Protein AF-B4NSK7-F1 (afdb_monomer)

InterPro domains:
  IPR001915 Peptidase M48 [PF01435] (2-211)

Radius of gyration: 22.5 Å; Cα contacts (8 Å, |Δi|>4): 259; chains: 1; bounding box: 58×38×66 Å

Structure (mmCIF, N/CA/C/O backbone):
data_AF-B4NSK7-F1
#
_entry.id   AF-B4NSK7-F1
#
loop_
_atom_site.group_PDB
_atom_site.id
_atom_site.type_symbol
_atom_site.label_atom_id
_atom_site.label_alt_id
_atom_site.label_comp_id
_atom_site.label_asym_id
_atom_site.label_entity_id
_atom_site.label_seq_id
_atom_site.pdbx_PDB_ins_code
_atom_site.Cartn_x
_atom_site.Cartn_y
_atom_site.Cartn_z
_atom_site.occupancy
_atom_site.B_iso_or_equiv
_atom_site.auth_seq_id
_atom_site.auth_comp_id
_atom_site.auth_asym_id
_atom_site.auth_atom_id
_atom_site.pdbx_PDB_model_num
ATOM 1 N N . MET A 1 1 ? -17.522 -9.525 20.153 1.00 61.16 1 MET A N 1
ATOM 2 C CA . MET A 1 1 ? -18.907 -9.240 19.709 1.00 61.16 1 MET A CA 1
ATOM 3 C C . MET A 1 1 ? -18.942 -8.144 18.647 1.00 61.16 1 MET A C 1
ATOM 5 O O . MET A 1 1 ? -19.547 -8.375 17.611 1.00 61.16 1 MET A O 1
ATOM 9 N N . GLU A 1 2 ? -18.218 -7.035 18.826 1.00 83.94 2 GLU A N 1
ATOM 10 C CA . GLU A 1 2 ? -18.193 -5.911 17.867 1.00 83.94 2 GLU A CA 1
ATOM 11 C C . GLU A 1 2 ? -17.797 -6.279 16.429 1.00 83.94 2 GLU A C 1
ATOM 13 O O . GLU A 1 2 ? -18.510 -5.944 15.491 1.00 83.94 2 GLU A O 1
ATOM 18 N N . VAL A 1 3 ? -16.712 -7.040 16.236 1.00 85.06 3 VAL A N 1
ATOM 19 C CA . VAL A 1 3 ? -16.285 -7.474 14.889 1.00 85.06 3 VAL A CA 1
ATOM 20 C C . VAL A 1 3 ? -17.370 -8.301 14.193 1.00 85.06 3 VAL A C 1
ATOM 22 O O . VAL A 1 3 ? -17.642 -8.099 13.013 1.00 85.06 3 VAL A O 1
ATOM 25 N N . LYS A 1 4 ? -18.041 -9.188 14.939 1.00 88.44 4 LYS A N 1
ATOM 26 C CA . LYS A 1 4 ? -19.148 -9.994 14.414 1.00 88.44 4 LYS A CA 1
ATOM 27 C C . LYS A 1 4 ? -20.299 -9.096 13.952 1.00 88.44 4 LYS A C 1
ATOM 29 O O . LYS 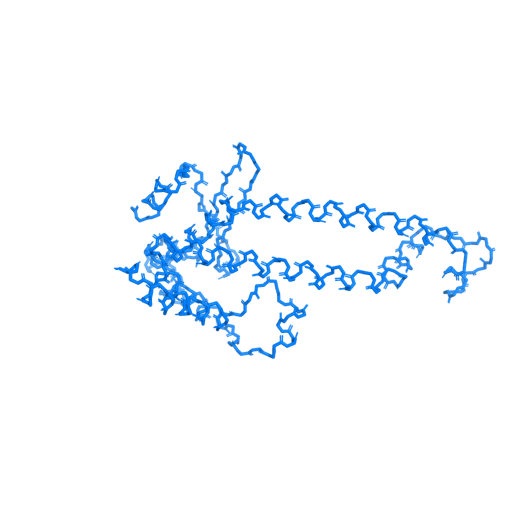A 1 4 ? -20.789 -9.285 12.849 1.00 88.44 4 LYS A O 1
ATOM 34 N N . ARG A 1 5 ? -20.655 -8.076 14.741 1.00 89.56 5 ARG A N 1
ATOM 35 C CA . ARG A 1 5 ? -21.691 -7.097 14.383 1.00 89.56 5 ARG A CA 1
ATOM 36 C C . ARG A 1 5 ? -21.364 -6.380 13.072 1.00 89.56 5 ARG A C 1
ATOM 38 O O . ARG A 1 5 ? -22.222 -6.315 12.202 1.00 89.56 5 ARG A O 1
ATOM 45 N N . VAL A 1 6 ? -20.129 -5.897 12.900 1.00 90.06 6 VAL A N 1
ATOM 46 C CA . VAL A 1 6 ? -19.691 -5.262 11.640 1.00 90.06 6 VAL A CA 1
ATOM 47 C C . VAL A 1 6 ? -19.851 -6.226 10.465 1.00 90.06 6 VAL A C 1
ATOM 49 O O . VAL A 1 6 ? -20.409 -5.863 9.430 1.00 90.06 6 VAL A O 1
ATOM 52 N N . CYS A 1 7 ? -19.369 -7.461 10.622 1.00 89.25 7 CYS A N 1
ATOM 53 C CA . CYS A 1 7 ? -19.467 -8.483 9.589 1.00 89.25 7 CYS A CA 1
ATOM 54 C C . CYS A 1 7 ? -20.927 -8.782 9.219 1.00 89.25 7 CYS A C 1
ATOM 56 O O . CYS A 1 7 ? -21.240 -8.828 8.031 1.00 89.25 7 CYS A O 1
ATOM 58 N N . ASP A 1 8 ? -21.814 -8.911 10.205 1.00 90.38 8 ASP A N 1
ATOM 59 C CA . ASP A 1 8 ? -23.232 -9.205 9.993 1.00 90.38 8 ASP A CA 1
ATOM 60 C C . ASP A 1 8 ? -23.935 -8.062 9.235 1.00 90.38 8 ASP A C 1
ATOM 62 O O . ASP A 1 8 ? -24.617 -8.319 8.243 1.00 90.38 8 ASP A O 1
ATOM 66 N N . VAL A 1 9 ? -23.697 -6.796 9.609 1.00 89.19 9 VAL A N 1
ATOM 67 C CA . VAL A 1 9 ? -24.284 -5.623 8.922 1.00 89.19 9 VAL A CA 1
ATOM 68 C C . VAL A 1 9 ? -23.813 -5.528 7.466 1.00 89.19 9 VAL A C 1
ATOM 70 O O . VAL A 1 9 ? -24.578 -5.165 6.574 1.00 89.19 9 VAL A O 1
ATOM 73 N N . VAL A 1 10 ? -22.551 -5.866 7.197 1.00 87.25 10 VAL A N 1
ATOM 74 C CA . VAL A 1 10 ? -21.959 -5.790 5.851 1.00 87.25 10 VAL A CA 1
ATOM 75 C C . VAL A 1 10 ? -22.253 -7.053 5.014 1.00 87.25 10 VAL A C 1
ATOM 77 O O . VAL A 1 10 ? -21.968 -7.085 3.813 1.00 87.25 10 VAL A O 1
ATOM 80 N N . GLY A 1 11 ? -22.851 -8.091 5.611 1.00 87.25 11 GLY A N 1
ATOM 81 C CA . GLY A 1 11 ? -23.137 -9.370 4.955 1.00 87.25 11 GLY A CA 1
ATOM 82 C C . GLY A 1 11 ? -21.882 -10.211 4.694 1.00 87.25 11 GLY A C 1
ATOM 83 O O . GLY A 1 11 ? -21.810 -10.949 3.707 1.00 87.25 11 GLY A O 1
ATOM 84 N N . PHE A 1 12 ? -20.861 -10.075 5.541 1.00 87.75 12 PHE A N 1
ATOM 85 C CA . PHE A 1 12 ? -19.619 -10.833 5.461 1.00 87.75 12 PHE A CA 1
ATOM 86 C C . PHE A 1 12 ? -19.629 -12.019 6.440 1.00 87.75 12 PHE A C 1
ATOM 88 O O . PHE A 1 12 ? -19.860 -11.836 7.632 1.00 87.75 12 PHE A O 1
ATOM 95 N N . PRO A 1 13 ? -19.335 -13.251 5.991 1.00 86.12 13 PRO A N 1
ATOM 96 C CA . PRO A 1 13 ? -19.372 -14.419 6.865 1.00 86.12 13 PRO A CA 1
ATOM 97 C C . PRO A 1 13 ? -18.228 -14.410 7.893 1.00 86.12 13 PRO A C 1
ATOM 99 O O . PRO A 1 13 ? -17.063 -14.588 7.536 1.00 86.12 13 PRO A O 1
ATOM 102 N N . MET A 1 14 ? -18.566 -14.323 9.186 1.00 84.88 14 MET A N 1
ATOM 103 C CA . MET A 1 14 ? -17.593 -14.308 10.295 1.00 84.88 14 MET A CA 1
ATOM 104 C C . MET A 1 14 ? -16.660 -15.530 10.319 1.00 84.88 14 MET A C 1
ATOM 106 O O . MET A 1 14 ? -15.504 -15.417 10.713 1.00 84.88 14 MET A O 1
ATOM 110 N N . LYS A 1 15 ? -17.113 -16.689 9.811 1.00 85.38 15 LYS A N 1
ATOM 111 C CA . LYS A 1 15 ? -16.292 -17.913 9.657 1.00 85.38 15 LYS A CA 1
ATOM 112 C C . LYS A 1 15 ? -15.030 -17.709 8.804 1.00 85.38 15 LYS A C 1
ATOM 114 O O . LYS A 1 15 ? -14.219 -18.619 8.675 1.00 85.38 15 LYS A O 1
ATOM 119 N N . ARG A 1 16 ? -14.902 -16.550 8.159 1.00 86.94 16 ARG A N 1
ATOM 120 C CA . ARG A 1 16 ? -13.805 -16.196 7.263 1.00 86.94 16 ARG A CA 1
ATOM 121 C C . ARG A 1 16 ? -12.879 -15.116 7.817 1.00 86.94 16 ARG A C 1
ATOM 123 O O . ARG A 1 16 ? -12.022 -14.630 7.081 1.00 86.94 16 ARG A O 1
ATOM 130 N N . VAL A 1 17 ? -13.060 -14.737 9.079 1.00 88.94 17 VAL A N 1
ATOM 131 C CA . VAL A 1 17 ? -12.140 -13.874 9.819 1.00 88.94 17 VAL A CA 1
ATOM 132 C C . VAL A 1 17 ? -11.168 -14.769 10.581 1.00 88.94 17 VAL A C 1
ATOM 134 O O . VAL A 1 17 ? -11.587 -15.606 11.378 1.00 88.94 17 VAL A O 1
ATOM 137 N N . PHE A 1 18 ? -9.876 -14.610 10.317 1.00 90.56 18 PHE A N 1
ATOM 138 C CA . PHE A 1 18 ? -8.807 -15.413 10.900 1.00 90.56 18 PHE A CA 1
ATOM 139 C C . PHE A 1 18 ? -7.830 -14.525 11.656 1.00 90.56 18 PHE A C 1
ATOM 141 O O . PHE A 1 18 ? -7.537 -13.409 11.227 1.00 90.56 18 PHE A O 1
ATOM 148 N N . ILE A 1 19 ? -7.294 -15.051 12.755 1.00 90.19 19 ILE A N 1
ATOM 149 C CA . ILE A 1 19 ? -6.204 -14.420 13.496 1.00 90.19 19 ILE A CA 1
ATOM 150 C C . ILE A 1 19 ? -4.935 -15.228 13.236 1.00 90.19 19 ILE A C 1
ATOM 152 O O . ILE A 1 19 ? -4.928 -16.446 13.422 1.00 90.19 19 ILE A O 1
ATOM 156 N N . ILE A 1 20 ? -3.871 -14.560 12.794 1.00 89.88 20 ILE A N 1
ATOM 157 C CA . ILE A 1 20 ? -2.555 -15.173 12.594 1.00 89.88 20 ILE A CA 1
ATOM 158 C C . ILE A 1 20 ? -1.641 -14.778 13.747 1.00 89.88 20 ILE A C 1
ATOM 160 O O . ILE A 1 20 ? -1.550 -13.605 14.102 1.00 89.88 20 ILE A O 1
ATOM 164 N N . LYS A 1 21 ? -0.941 -15.774 14.300 1.00 85.75 21 LYS A N 1
ATOM 165 C CA . LYS A 1 21 ? 0.078 -15.573 15.331 1.00 85.75 21 LYS A CA 1
ATOM 166 C C . LYS A 1 21 ? 1.402 -15.194 14.684 1.00 85.75 21 LYS A C 1
ATOM 168 O O . LYS A 1 21 ? 1.973 -15.997 13.942 1.00 85.75 21 LYS A O 1
ATOM 173 N N . THR A 1 22 ? 1.898 -14.001 14.972 1.00 80.38 22 THR A N 1
ATOM 174 C CA . THR A 1 22 ? 3.196 -13.539 14.484 1.00 80.38 22 THR A CA 1
ATOM 175 C C . THR A 1 22 ? 4.271 -13.864 15.522 1.00 80.38 22 THR A C 1
ATOM 177 O O . THR A 1 22 ? 4.204 -13.454 16.676 1.00 80.38 22 THR A O 1
ATOM 180 N N . ARG A 1 23 ? 5.264 -14.683 15.144 1.00 70.00 23 ARG A N 1
ATOM 181 C CA . ARG A 1 23 ? 6.358 -15.073 16.058 1.00 70.00 23 ARG A CA 1
ATOM 182 C C . ARG A 1 23 ? 7.489 -14.046 16.101 1.00 70.00 23 ARG A C 1
ATOM 184 O O . ARG A 1 23 ? 8.055 -13.822 17.161 1.00 70.00 23 ARG A O 1
ATOM 191 N N . THR A 1 24 ? 7.802 -13.437 14.957 1.00 68.75 24 THR A N 1
ATOM 192 C CA . THR A 1 24 ? 9.007 -12.601 14.786 1.00 68.75 24 THR A CA 1
ATOM 193 C C . THR A 1 24 ? 8.689 -11.170 14.356 1.00 68.75 24 THR A C 1
ATOM 195 O O . THR A 1 24 ? 9.534 -10.289 14.462 1.00 68.75 24 THR A O 1
ATOM 198 N N . MET A 1 25 ? 7.481 -10.919 13.847 1.00 64.00 25 MET A N 1
ATOM 199 C CA . MET A 1 25 ? 7.089 -9.599 13.353 1.00 64.00 25 MET A CA 1
ATOM 200 C C . MET A 1 25 ? 6.388 -8.812 14.455 1.00 64.00 25 MET A C 1
ATOM 202 O O . MET A 1 25 ? 5.415 -9.293 15.019 1.00 64.00 25 MET A O 1
ATOM 206 N N . GLN A 1 26 ? 6.860 -7.594 14.731 1.00 68.12 26 GLN A N 1
ATOM 207 C CA . GLN A 1 26 ? 6.204 -6.673 15.670 1.00 68.12 26 GLN A CA 1
ATOM 208 C C . GLN A 1 26 ? 5.209 -5.721 14.990 1.00 68.12 26 GLN A C 1
ATOM 210 O O . GLN A 1 26 ? 4.520 -4.962 15.665 1.00 68.12 26 GLN A O 1
ATOM 215 N N . TYR A 1 27 ? 5.114 -5.754 13.658 1.00 75.44 27 TYR A N 1
ATOM 216 C CA . TYR A 1 27 ? 4.177 -4.915 12.920 1.00 75.44 27 TYR A CA 1
ATOM 217 C C . TYR A 1 27 ? 2.742 -5.398 13.119 1.00 75.44 27 TYR A C 1
ATOM 219 O O . TYR A 1 27 ? 2.442 -6.584 12.981 1.00 75.44 27 TYR A O 1
ATOM 227 N N . SER A 1 28 ? 1.855 -4.456 13.414 1.00 79.56 28 SER A N 1
ATOM 228 C CA . SER A 1 28 ? 0.414 -4.681 13.536 1.00 79.56 28 SER A CA 1
ATOM 229 C C . SER A 1 28 ? -0.243 -4.470 12.184 1.00 79.56 28 SER A C 1
ATOM 231 O O . SER A 1 28 ? -0.046 -3.424 11.566 1.00 79.56 28 SER A O 1
ATOM 233 N N . ASN A 1 29 ? -1.021 -5.445 11.718 1.00 86.12 29 ASN A N 1
ATOM 234 C CA . ASN A 1 29 ? -1.715 -5.324 10.445 1.00 86.12 29 ASN A CA 1
ATOM 235 C C . ASN A 1 29 ? -3.021 -6.128 10.427 1.00 86.12 29 ASN A C 1
ATOM 237 O O . ASN A 1 29 ? -3.183 -7.113 11.153 1.00 86.12 29 ASN A O 1
ATOM 241 N N . ALA A 1 30 ? -3.937 -5.715 9.564 1.00 88.06 30 ALA A N 1
ATOM 242 C CA . ALA A 1 30 ? -5.060 -6.513 9.113 1.00 88.06 30 ALA A CA 1
ATOM 243 C C . ALA A 1 30 ? -5.186 -6.329 7.605 1.00 88.06 30 ALA A C 1
ATOM 245 O O . ALA A 1 30 ? -4.930 -5.246 7.095 1.00 88.06 30 ALA A O 1
ATOM 246 N N . TYR A 1 31 ? -5.558 -7.384 6.892 1.00 87.69 31 TYR A N 1
ATOM 247 C CA . TYR A 1 31 ? -5.793 -7.274 5.461 1.00 87.69 31 TYR A CA 1
ATOM 248 C C . TYR A 1 31 ? -6.919 -8.186 4.999 1.00 87.69 31 TYR A C 1
ATOM 250 O O . TYR A 1 31 ? -7.107 -9.314 5.476 1.00 87.69 31 TYR A O 1
ATOM 258 N N . PHE A 1 32 ? -7.650 -7.702 4.006 1.00 87.50 32 PHE A N 1
ATOM 259 C CA . PHE A 1 32 ? -8.533 -8.521 3.200 1.00 87.50 32 PHE A CA 1
ATOM 260 C C . PHE A 1 32 ? -7.754 -9.297 2.126 1.00 87.50 32 PHE A C 1
ATOM 262 O O . PHE A 1 32 ? -6.968 -8.735 1.364 1.00 87.50 32 PHE A O 1
ATOM 269 N N . TYR A 1 33 ? -8.035 -10.593 1.998 1.00 80.56 33 TYR A N 1
ATOM 270 C CA . TYR A 1 33 ? -7.526 -11.433 0.919 1.00 80.56 33 TYR A CA 1
ATOM 271 C C . TYR A 1 33 ? -8.635 -12.293 0.323 1.00 80.56 33 TYR A C 1
ATOM 273 O O . TYR A 1 33 ? -9.435 -12.888 1.043 1.00 80.56 33 TYR A O 1
ATOM 281 N N . GLY A 1 34 ? -8.646 -12.429 -1.001 1.00 73.69 34 GLY A N 1
ATOM 282 C CA . GLY A 1 34 ? -9.416 -13.472 -1.665 1.00 73.69 34 GLY A CA 1
ATOM 283 C C . GLY A 1 34 ? -10.206 -13.025 -2.884 1.00 73.69 34 GLY A C 1
ATOM 284 O O . GLY A 1 34 ? -10.563 -11.859 -3.050 1.00 73.69 34 GLY A O 1
ATOM 285 N N . SER A 1 35 ? -10.529 -14.012 -3.716 1.00 70.12 35 SER A N 1
ATOM 286 C CA . SER A 1 35 ? -11.373 -13.886 -4.901 1.00 70.12 35 SER A CA 1
ATOM 287 C C . SER A 1 35 ? -12.646 -14.720 -4.738 1.00 70.12 35 SER A C 1
ATOM 289 O O . SER A 1 35 ? -12.650 -15.749 -4.071 1.00 70.12 35 SER A O 1
ATOM 291 N N . CYS A 1 36 ? -13.739 -14.245 -5.330 1.00 67.94 36 CYS A N 1
ATOM 292 C CA . CYS A 1 36 ? -15.080 -14.823 -5.416 1.00 67.94 36 CYS A CA 1
ATOM 293 C C . CYS A 1 36 ? -15.517 -15.631 -4.180 1.00 67.94 36 CYS A C 1
ATOM 295 O O . CYS A 1 36 ? -16.091 -15.072 -3.246 1.00 67.94 36 CYS A O 1
ATOM 297 N N . CYS A 1 37 ? -15.218 -16.929 -4.158 1.00 69.19 37 CYS A N 1
ATOM 298 C CA . CYS A 1 37 ? -15.644 -17.889 -3.144 1.00 69.19 37 CYS A CA 1
ATOM 299 C C . CYS A 1 37 ? -14.673 -18.033 -1.963 1.00 69.19 37 CYS A C 1
ATOM 301 O O . CYS A 1 37 ? -14.995 -18.744 -1.014 1.00 69.19 37 CYS A O 1
ATOM 303 N N . LEU A 1 38 ? -13.514 -17.366 -1.973 1.00 74.25 38 LEU A N 1
ATOM 304 C CA . LEU A 1 38 ? -12.390 -17.504 -1.029 1.00 74.25 38 LEU A CA 1
ATOM 305 C C . LEU A 1 38 ? -12.028 -16.178 -0.335 1.00 74.25 38 LEU A C 1
ATOM 307 O O . LEU A 1 38 ? -10.874 -15.911 -0.037 1.00 74.25 38 LEU A O 1
ATOM 311 N N . LYS A 1 39 ? -13.032 -15.350 -0.046 1.00 83.00 39 LYS A N 1
ATOM 312 C CA . LYS A 1 39 ? -12.911 -14.098 0.722 1.00 83.00 39 LYS A CA 1
ATOM 313 C C . LYS A 1 39 ? -12.478 -14.400 2.160 1.00 83.00 39 LYS A C 1
ATOM 315 O O . LYS A 1 39 ? -13.143 -15.219 2.788 1.00 83.00 39 LYS A O 1
ATOM 320 N N . ARG A 1 40 ? -11.434 -13.768 2.684 1.00 89.44 40 ARG A N 1
ATOM 321 C CA . ARG A 1 40 ? -10.939 -13.913 4.060 1.00 89.44 40 ARG A CA 1
ATOM 322 C C . ARG A 1 40 ? -10.460 -12.562 4.579 1.00 89.44 40 ARG A C 1
ATOM 324 O O . ARG A 1 40 ? -9.919 -11.766 3.818 1.00 89.44 40 ARG A O 1
ATOM 331 N N . ILE A 1 41 ? -10.650 -12.323 5.867 1.00 90.38 41 ILE A N 1
ATOM 332 C CA . ILE A 1 41 ? -10.012 -11.211 6.575 1.00 90.38 41 ILE A CA 1
ATOM 333 C C . ILE A 1 41 ? -9.006 -11.826 7.525 1.00 90.38 41 ILE A C 1
ATOM 335 O O . ILE A 1 41 ? -9.337 -12.752 8.265 1.00 90.38 41 ILE A O 1
ATOM 339 N N . VAL A 1 42 ? -7.780 -11.335 7.471 1.00 91.44 42 VAL A N 1
ATOM 340 C CA . VAL A 1 42 ? -6.682 -11.808 8.297 1.00 91.44 42 VAL A CA 1
ATOM 341 C C . VAL A 1 42 ? -6.270 -10.678 9.223 1.00 91.44 42 VAL A C 1
ATOM 343 O O . VAL A 1 42 ? -5.963 -9.585 8.760 1.00 91.44 42 VAL A O 1
ATOM 346 N N . ILE A 1 43 ? -6.268 -10.949 10.523 1.00 91.88 43 ILE A N 1
ATOM 347 C CA . ILE A 1 43 ? -5.870 -10.012 11.573 1.00 91.88 43 ILE A CA 1
ATOM 348 C C . ILE A 1 43 ? -4.612 -10.561 12.241 1.00 91.88 43 ILE A C 1
ATOM 350 O O . ILE A 1 43 ? -4.558 -11.742 12.588 1.00 91.88 43 ILE A O 1
ATOM 354 N N . PHE A 1 44 ? -3.588 -9.732 12.414 1.00 91.50 44 PHE A N 1
ATOM 355 C CA . PHE A 1 44 ? -2.406 -10.131 13.175 1.00 91.50 44 PHE A CA 1
ATOM 356 C C . PHE A 1 44 ? -2.695 -10.057 14.671 1.00 91.50 44 PHE A C 1
ATOM 358 O O . PHE A 1 44 ? -3.378 -9.144 15.134 1.00 91.50 44 PHE A O 1
ATOM 365 N N . ASP A 1 45 ? -2.153 -11.000 15.436 1.00 89.50 45 ASP A N 1
ATOM 366 C CA . ASP A 1 45 ? -2.223 -10.967 16.895 1.00 89.50 45 ASP A CA 1
ATOM 367 C C . ASP A 1 45 ? -1.656 -9.661 17.465 1.00 89.50 45 ASP A C 1
ATOM 369 O O . ASP A 1 45 ? -2.285 -9.071 18.330 1.00 89.50 45 ASP A O 1
ATOM 373 N N . THR A 1 46 ? -0.570 -9.124 16.906 1.00 89.19 46 THR A N 1
ATOM 374 C CA . THR A 1 46 ? 0.008 -7.806 17.249 1.00 89.19 46 THR A CA 1
ATOM 375 C C . THR A 1 46 ? -0.926 -6.613 17.039 1.00 89.19 46 THR A C 1
ATOM 377 O O . THR A 1 46 ? -0.649 -5.526 17.548 1.00 89.19 46 THR A O 1
ATOM 380 N N . LEU A 1 47 ? -2.014 -6.765 16.278 1.00 91.12 47 LEU A N 1
ATOM 381 C CA . LEU A 1 47 ? -3.049 -5.736 16.167 1.00 91.12 47 LEU A CA 1
ATOM 382 C C . LEU A 1 47 ? -4.015 -5.775 17.353 1.00 91.12 47 LEU A C 1
ATOM 384 O O . LEU A 1 47 ? -4.617 -4.757 17.676 1.00 91.12 47 LEU A O 1
ATOM 388 N N . LEU A 1 48 ? -4.175 -6.924 18.002 1.00 91.94 48 LEU A N 1
ATOM 389 C CA . LEU A 1 48 ? -5.042 -7.081 19.162 1.00 91.94 48 LEU A CA 1
ATOM 390 C C . LEU A 1 48 ? -4.330 -6.562 20.411 1.00 91.94 48 LEU A C 1
ATOM 392 O 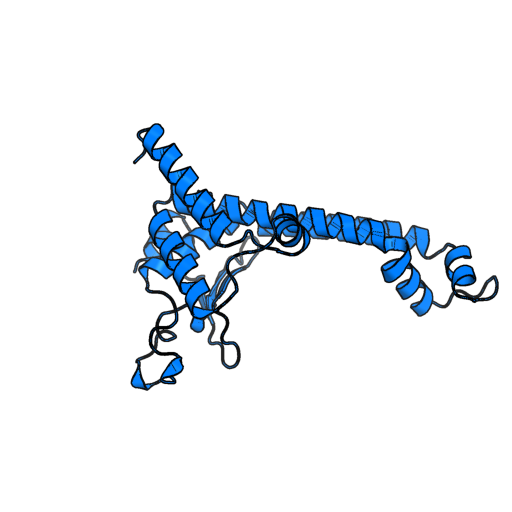O . LEU A 1 48 ? -3.125 -6.760 20.575 1.00 91.94 48 LEU A O 1
ATOM 396 N N . LEU A 1 49 ? -5.084 -5.922 21.305 1.00 90.44 49 LEU A N 1
ATOM 397 C CA . LEU A 1 49 ? -4.570 -5.467 22.595 1.00 90.44 49 LEU A CA 1
ATOM 398 C C . LEU A 1 49 ? -3.847 -6.616 23.314 1.00 90.44 49 LEU A C 1
ATOM 400 O O . LEU A 1 49 ? -4.419 -7.697 23.468 1.00 90.44 49 LEU A O 1
ATOM 404 N N . ASN A 1 50 ? -2.600 -6.389 23.734 1.00 87.44 50 ASN A N 1
ATOM 405 C CA . ASN A 1 50 ? -1.764 -7.378 24.429 1.00 87.44 50 ASN A CA 1
ATOM 406 C C . ASN A 1 50 ? -1.614 -8.712 23.668 1.00 87.44 50 ASN A C 1
ATOM 408 O O . ASN A 1 50 ? -1.511 -9.776 24.276 1.00 87.44 50 ASN A O 1
ATOM 412 N N . LYS A 1 51 ? -1.669 -8.697 22.329 1.00 83.75 51 LYS A N 1
ATOM 413 C CA . LYS A 1 51 ? -1.718 -9.906 21.481 1.00 83.75 51 LYS A CA 1
ATOM 414 C C . LYS A 1 51 ? -2.893 -10.850 21.773 1.00 83.75 51 LYS A C 1
ATOM 416 O O . LYS A 1 51 ? -2.862 -12.021 21.391 1.00 83.75 51 LYS A O 1
ATOM 421 N N . GLY A 1 52 ? -3.931 -10.357 22.448 1.00 82.56 52 GLY A N 1
ATOM 422 C CA . GLY A 1 52 ? -5.046 -11.167 22.931 1.00 82.56 52 GLY A CA 1
ATOM 423 C C . GLY A 1 52 ? -4.675 -12.117 24.074 1.00 82.56 52 GLY A C 1
ATOM 424 O O . GLY A 1 52 ? -5.336 -13.143 24.223 1.00 82.56 52 GLY A O 1
ATOM 425 N N . LYS A 1 53 ? -3.619 -11.812 24.837 1.00 84.25 53 LYS A N 1
ATOM 426 C CA . LYS A 1 53 ? -3.149 -12.593 25.989 1.00 84.25 53 LYS A CA 1
ATOM 427 C C . LYS A 1 53 ? -3.199 -11.789 27.286 1.00 84.25 53 LYS A C 1
ATOM 429 O O . LYS A 1 53 ? -3.298 -10.560 27.266 1.00 84.25 53 LYS A O 1
ATOM 434 N N . GLU A 1 54 ? -3.079 -12.500 28.404 1.00 83.38 54 GLU A N 1
ATOM 435 C CA . GLU A 1 54 ? -2.919 -11.888 29.721 1.00 83.38 54 GLU A CA 1
ATOM 436 C C . GLU A 1 54 ? -1.583 -11.122 29.815 1.00 83.38 54 GLU A C 1
ATOM 438 O O . GLU A 1 54 ? -0.579 -11.579 29.256 1.00 83.38 54 GLU A O 1
ATOM 443 N N . PRO A 1 55 ? -1.519 -9.984 30.540 1.00 80.56 55 PRO A N 1
ATOM 444 C CA . PRO A 1 55 ? -0.301 -9.172 30.660 1.00 80.56 55 PRO A CA 1
ATOM 445 C C . PRO A 1 55 ? 0.925 -9.939 31.174 1.00 80.56 55 PRO A C 1
ATOM 447 O O . PRO A 1 55 ? 2.052 -9.585 30.846 1.00 80.56 55 PRO A O 1
ATOM 450 N N . ASN A 1 56 ? 0.705 -11.008 31.942 1.00 80.38 56 ASN A N 1
ATOM 451 C CA . ASN A 1 56 ? 1.763 -11.834 32.527 1.00 80.38 56 ASN A CA 1
ATOM 452 C C . ASN A 1 56 ? 2.414 -12.797 31.514 1.00 80.38 56 ASN A C 1
ATOM 454 O O . ASN A 1 56 ? 3.478 -13.346 31.789 1.00 80.38 56 ASN A O 1
ATOM 458 N N . GLU A 1 57 ? 1.790 -13.020 30.353 1.00 81.19 57 GLU A N 1
ATOM 459 C CA . GLU A 1 57 ? 2.256 -13.955 29.315 1.00 81.19 57 GLU A CA 1
ATOM 460 C C . GLU A 1 57 ? 2.988 -13.265 28.152 1.00 81.19 57 GLU A C 1
ATOM 462 O O . GLU A 1 57 ? 3.356 -13.908 27.160 1.00 81.19 57 GLU A O 1
ATOM 467 N N . ILE A 1 58 ? 3.151 -11.945 28.233 1.00 83.69 58 ILE A N 1
ATOM 468 C CA . ILE A 1 58 ? 3.779 -11.116 27.206 1.00 83.69 58 ILE A CA 1
ATOM 469 C C . ILE A 1 58 ? 4.937 -10.327 27.800 1.00 83.69 58 ILE A C 1
ATOM 471 O O . ILE A 1 58 ? 5.026 -10.113 29.007 1.00 83.69 58 ILE A O 1
ATOM 475 N N . HIS A 1 59 ? 5.861 -9.897 26.944 1.00 81.06 59 HIS A N 1
ATOM 476 C CA . HIS A 1 59 ? 6.977 -9.100 27.425 1.00 81.06 59 HIS A CA 1
ATOM 477 C C . HIS A 1 59 ? 6.485 -7.753 27.984 1.00 81.06 59 HIS A C 1
ATOM 479 O O . HIS A 1 59 ? 5.591 -7.150 27.387 1.00 81.06 59 HIS A O 1
ATOM 485 N N . PRO A 1 60 ? 7.102 -7.220 29.058 1.00 83.25 60 PRO A N 1
ATOM 486 C CA . PRO A 1 60 ? 6.670 -5.969 29.689 1.00 83.25 60 PRO A CA 1
ATOM 487 C C . PRO A 1 60 ? 6.566 -4.775 28.728 1.00 83.25 60 PRO A C 1
ATOM 489 O O . PRO A 1 60 ? 5.688 -3.934 28.882 1.00 83.25 60 PRO A O 1
ATOM 492 N N . TYR A 1 61 ? 7.420 -4.720 27.699 1.00 81.81 61 TYR A N 1
ATOM 493 C CA . TYR A 1 61 ? 7.400 -3.656 26.688 1.00 81.81 61 TYR A CA 1
ATOM 494 C C . TYR A 1 61 ? 6.262 -3.791 25.653 1.00 81.81 61 TYR A C 1
ATOM 496 O O . TYR A 1 61 ? 6.022 -2.864 24.879 1.00 81.81 61 TYR A O 1
ATOM 504 N N . GLU A 1 62 ? 5.580 -4.940 25.597 1.00 80.94 62 GLU A N 1
ATOM 505 C CA . GLU A 1 62 ? 4.434 -5.192 24.712 1.00 80.94 62 GLU A CA 1
ATOM 506 C C . GLU A 1 62 ? 3.088 -4.918 25.398 1.00 80.94 62 GLU A C 1
ATOM 508 O O . GLU A 1 62 ? 2.058 -4.845 24.725 1.00 80.94 62 GLU A O 1
ATOM 513 N N . VAL A 1 63 ? 3.086 -4.743 26.723 1.00 85.00 63 VAL A N 1
ATOM 514 C CA . VAL A 1 63 ? 1.878 -4.459 27.502 1.00 85.00 63 VAL A CA 1
ATOM 515 C C . VAL A 1 63 ? 1.305 -3.100 27.090 1.00 85.00 63 VAL A C 1
ATOM 517 O O . VAL A 1 63 ? 2.004 -2.091 27.032 1.00 85.00 63 VAL A O 1
ATOM 520 N N . GLY A 1 64 ? 0.012 -3.074 26.776 1.00 85.56 64 GLY A N 1
ATOM 521 C CA . GLY A 1 64 ? -0.707 -1.887 26.317 1.00 85.56 64 GLY A CA 1
ATOM 522 C C . GLY A 1 64 ? -0.548 -1.579 24.824 1.00 85.56 64 GLY A C 1
ATOM 523 O O . GLY A 1 64 ? -1.107 -0.581 24.358 1.00 85.56 64 GLY A O 1
ATOM 524 N N . ARG A 1 65 ? 0.176 -2.404 24.055 1.00 88.88 65 ARG A N 1
ATOM 525 C CA . ARG A 1 65 ? 0.213 -2.318 22.585 1.00 88.88 65 ARG A CA 1
ATOM 526 C C . ARG A 1 65 ? -0.996 -3.001 21.951 1.00 88.88 65 ARG A C 1
ATOM 528 O O . ARG A 1 65 ? -1.572 -3.927 22.522 1.00 88.88 65 ARG A O 1
ATOM 535 N N . GLY A 1 66 ? -1.348 -2.561 20.748 1.00 90.56 66 GLY A N 1
ATOM 536 C CA . GLY A 1 66 ? -2.476 -3.071 19.982 1.00 90.56 66 GLY A CA 1
ATOM 537 C C . GLY A 1 66 ? -3.779 -2.323 20.259 1.00 90.56 66 GLY A C 1
ATOM 538 O O . GLY A 1 66 ? -3.823 -1.285 20.923 1.00 90.56 66 GLY A O 1
ATOM 539 N N . LEU A 1 67 ? -4.859 -2.852 19.695 1.00 93.31 67 LEU A N 1
ATOM 540 C CA . LEU A 1 67 ? -6.160 -2.206 19.608 1.00 93.31 67 LEU A CA 1
ATOM 541 C C . LEU A 1 67 ? -7.203 -2.889 20.487 1.00 93.31 67 LEU A C 1
ATOM 543 O O . LEU A 1 67 ? -7.272 -4.117 20.576 1.00 93.31 67 LEU A O 1
ATOM 547 N N . THR A 1 68 ? -8.090 -2.084 21.068 1.00 93.62 68 THR A N 1
ATOM 548 C CA . THR A 1 68 ? -9.290 -2.594 21.744 1.00 93.62 68 THR A CA 1
ATOM 549 C C . THR A 1 68 ? -10.272 -3.198 20.736 1.00 93.62 68 THR A C 1
ATOM 551 O O . THR A 1 68 ? -10.256 -2.865 19.552 1.00 93.62 68 THR A O 1
ATOM 554 N N . ASN A 1 69 ? -11.201 -4.042 21.194 1.00 91.56 69 ASN A N 1
ATOM 555 C CA . ASN A 1 69 ? -12.191 -4.693 20.319 1.00 91.56 69 ASN A CA 1
ATOM 556 C C . ASN A 1 69 ? -12.998 -3.711 19.447 1.00 91.56 69 ASN A C 1
ATOM 558 O O . ASN A 1 69 ? -13.349 -4.035 18.313 1.00 91.56 69 ASN A O 1
ATOM 562 N N . ILE A 1 70 ? -13.276 -2.513 19.967 1.00 92.75 70 ILE A N 1
ATOM 563 C CA . ILE A 1 70 ? -14.016 -1.457 19.266 1.00 92.75 70 ILE A CA 1
ATOM 564 C C . ILE A 1 70 ? -13.151 -0.839 18.155 1.00 92.75 70 ILE A C 1
ATOM 566 O O . ILE A 1 70 ? -13.623 -0.627 17.039 1.00 92.75 70 ILE A O 1
ATOM 570 N N . GLN A 1 71 ? -11.868 -0.597 18.429 1.00 94.44 71 GLN A N 1
ATOM 571 C CA . GLN A 1 71 ? -10.907 -0.103 17.439 1.00 94.44 71 GLN A CA 1
ATOM 572 C C . GLN A 1 71 ? -10.645 -1.143 16.343 1.00 94.44 71 GLN A C 1
ATOM 574 O O . GLN A 1 71 ? -10.646 -0.802 15.160 1.00 94.44 71 GLN A O 1
ATOM 579 N N . VAL A 1 72 ? -10.509 -2.422 16.716 1.00 94.19 72 VAL A N 1
ATOM 580 C CA . VAL A 1 72 ? -10.392 -3.536 15.762 1.00 94.19 72 VAL A CA 1
ATOM 581 C C . VAL A 1 72 ? -11.620 -3.593 14.855 1.00 94.19 72 VAL A C 1
ATOM 583 O O . VAL A 1 72 ? -11.471 -3.755 13.649 1.00 94.19 72 VAL A O 1
ATOM 586 N N . ALA A 1 73 ? -12.829 -3.403 15.393 1.00 94.00 73 ALA A N 1
ATOM 587 C CA . ALA A 1 73 ? -14.047 -3.348 14.586 1.00 94.00 73 ALA A CA 1
ATOM 588 C C . ALA A 1 73 ? -14.012 -2.209 13.546 1.00 94.00 73 ALA A C 1
ATOM 590 O O . ALA A 1 73 ? -14.422 -2.421 12.406 1.00 94.00 73 ALA A O 1
ATOM 591 N N . GLY A 1 74 ? -13.452 -1.044 13.895 1.00 94.62 74 GLY A N 1
ATOM 592 C CA . GLY A 1 74 ? -13.221 0.056 12.952 1.00 94.62 74 GLY A CA 1
ATOM 593 C C . GLY A 1 74 ? -12.256 -0.308 11.818 1.00 94.62 74 GLY A C 1
ATOM 594 O O . GLY A 1 74 ? -12.561 -0.059 10.651 1.00 94.62 74 GLY A O 1
ATOM 595 N N . VAL A 1 75 ? -11.134 -0.963 12.137 1.00 95.00 75 VAL A N 1
ATOM 596 C CA . VAL A 1 75 ? -10.167 -1.448 11.131 1.00 95.00 75 VAL A CA 1
ATOM 597 C C . VAL A 1 75 ? -10.787 -2.532 10.247 1.00 95.00 75 VAL A C 1
ATOM 599 O O . VAL A 1 75 ? -10.688 -2.467 9.027 1.00 95.00 75 VAL A O 1
ATOM 602 N N . VAL A 1 76 ? -11.513 -3.490 10.826 1.00 94.25 76 VAL A N 1
ATOM 603 C CA . VAL A 1 76 ? -12.219 -4.524 10.053 1.00 94.25 76 VAL A CA 1
ATOM 604 C C . VAL A 1 76 ? -13.278 -3.906 9.137 1.00 94.25 76 VAL A C 1
ATOM 606 O O . VAL A 1 76 ? -13.447 -4.356 8.006 1.00 94.25 76 VAL A O 1
ATOM 609 N N . CYS A 1 77 ? -13.974 -2.857 9.580 1.00 94.81 77 CYS A N 1
ATOM 610 C CA . CYS A 1 77 ? -14.925 -2.127 8.745 1.00 94.81 77 CYS A CA 1
ATOM 611 C C . CYS A 1 77 ? -14.239 -1.475 7.529 1.00 94.81 77 CYS A C 1
ATOM 613 O O . CYS A 1 77 ? -14.760 -1.547 6.415 1.00 94.81 77 CYS A O 1
ATOM 615 N N . HIS A 1 78 ? -13.041 -0.915 7.715 1.00 95.44 78 HIS A N 1
ATOM 616 C CA . HIS A 1 78 ? -12.203 -0.419 6.621 1.00 95.44 78 HIS A CA 1
ATOM 617 C C . HIS A 1 78 ? -11.804 -1.546 5.646 1.00 95.44 78 HIS A C 1
ATOM 619 O O . HIS A 1 78 ? -12.047 -1.422 4.443 1.00 95.44 78 HIS A O 1
ATOM 625 N N . GLU A 1 79 ? -11.324 -2.690 6.144 1.00 94.06 79 GLU A N 1
ATOM 626 C CA . GLU A 1 79 ? -10.987 -3.862 5.312 1.00 94.06 79 GLU A CA 1
ATOM 627 C C . GLU A 1 79 ? -12.189 -4.383 4.507 1.00 94.06 79 GLU A C 1
ATOM 629 O O . GLU A 1 79 ? -12.093 -4.724 3.323 1.00 94.06 79 GLU A O 1
ATOM 634 N N . LEU A 1 80 ? -13.372 -4.385 5.118 1.00 93.25 80 LEU A N 1
ATOM 635 C CA . LEU A 1 80 ? -14.623 -4.711 4.436 1.00 93.25 80 LEU A CA 1
ATOM 636 C C . LEU A 1 80 ? -14.980 -3.687 3.352 1.00 93.25 80 LEU A C 1
ATOM 638 O O . LEU A 1 80 ? -15.590 -4.051 2.345 1.00 93.25 80 LEU A O 1
ATOM 642 N N . GLY A 1 81 ? -14.552 -2.435 3.502 1.00 94.12 81 GLY A N 1
ATOM 643 C CA . GLY A 1 81 ? -14.624 -1.413 2.464 1.00 94.12 81 GLY A CA 1
ATOM 644 C C . GLY A 1 81 ? -13.827 -1.786 1.214 1.00 94.12 81 GLY A C 1
ATOM 645 O O . GLY A 1 81 ? -14.344 -1.616 0.102 1.00 94.12 81 GLY A O 1
ATOM 646 N N . HIS A 1 82 ? -12.630 -2.369 1.371 1.00 93.56 82 HIS A N 1
ATOM 647 C CA . HIS A 1 82 ? -11.843 -2.895 0.247 1.00 93.56 82 HIS A CA 1
ATOM 648 C C . HIS A 1 82 ? -12.550 -4.039 -0.466 1.00 93.56 82 HIS A C 1
ATOM 650 O O . HIS A 1 82 ? -12.576 -4.087 -1.704 1.00 93.56 82 HIS A O 1
ATOM 656 N N . TRP A 1 83 ? -13.167 -4.928 0.309 1.00 91.50 83 TRP A N 1
ATOM 657 C CA . TRP A 1 83 ? -13.976 -6.004 -0.237 1.00 91.50 83 TRP A CA 1
ATOM 658 C C . TRP A 1 83 ? -15.188 -5.466 -1.013 1.00 91.50 83 TRP A C 1
ATOM 660 O O . TRP A 1 83 ? -15.382 -5.830 -2.176 1.00 91.50 83 TRP A O 1
ATOM 670 N N . LYS A 1 84 ? -15.972 -4.563 -0.412 1.00 91.56 84 LYS A N 1
ATOM 671 C CA . LYS A 1 84 ? -17.212 -4.031 -0.996 1.00 91.56 84 LYS A CA 1
ATOM 672 C C . LYS A 1 84 ? -16.972 -3.275 -2.302 1.00 91.56 84 LYS A C 1
ATOM 674 O O . LYS A 1 84 ? -17.761 -3.407 -3.232 1.00 91.56 84 LYS A O 1
ATOM 679 N N . HIS A 1 85 ? -15.880 -2.517 -2.394 1.00 92.75 85 HIS A N 1
ATOM 680 C CA . HIS A 1 85 ? -15.514 -1.764 -3.599 1.00 92.75 85 HIS A CA 1
ATOM 681 C C . HIS A 1 85 ? -14.706 -2.578 -4.622 1.00 92.75 85 HIS A C 1
ATOM 683 O O . HIS A 1 85 ? -14.320 -2.035 -5.668 1.00 92.75 85 HIS A O 1
ATOM 689 N N . GLY A 1 86 ? -14.433 -3.855 -4.335 1.00 92.12 86 GLY A N 1
ATOM 690 C CA . GLY A 1 86 ? -13.708 -4.758 -5.223 1.00 92.12 86 GLY A CA 1
ATOM 691 C C . GLY A 1 86 ? -12.273 -4.314 -5.506 1.00 92.12 86 GLY A C 1
ATOM 692 O O . GLY A 1 86 ? -11.782 -4.533 -6.615 1.00 92.12 86 GLY A O 1
ATOM 693 N N . HIS A 1 87 ? -11.599 -3.676 -4.541 1.00 93.12 87 HIS A N 1
ATOM 694 C CA . HIS A 1 87 ? -10.248 -3.131 -4.730 1.00 93.12 87 HIS A CA 1
ATOM 695 C C . HIS A 1 87 ? -9.242 -4.209 -5.150 1.00 93.12 87 HIS A C 1
ATOM 697 O O . HIS A 1 87 ? -8.436 -3.966 -6.044 1.00 93.12 87 HIS A O 1
ATOM 703 N N . PHE A 1 88 ? -9.362 -5.428 -4.611 1.00 91.12 88 PHE A N 1
ATOM 704 C CA . PHE A 1 88 ? -8.548 -6.575 -5.023 1.00 91.12 88 PHE A CA 1
ATOM 705 C C . PHE A 1 88 ? -8.655 -6.872 -6.530 1.00 91.12 88 PHE A C 1
ATOM 707 O O . PHE A 1 88 ? -7.641 -7.048 -7.205 1.00 91.12 88 PHE A O 1
ATOM 714 N N . TYR A 1 89 ? -9.870 -6.880 -7.089 1.00 91.00 89 TYR A N 1
ATOM 715 C CA . TYR A 1 89 ? -10.070 -7.140 -8.519 1.00 91.00 89 TYR A CA 1
ATOM 716 C C . TYR A 1 89 ? -9.553 -5.997 -9.380 1.00 91.00 89 TYR A C 1
ATOM 718 O O . TYR A 1 89 ? -8.899 -6.249 -10.386 1.00 91.00 89 TYR A O 1
ATOM 726 N N . LYS A 1 90 ? -9.800 -4.748 -8.970 1.00 93.69 90 LYS A N 1
ATOM 727 C CA . LYS A 1 90 ? -9.285 -3.567 -9.672 1.00 93.69 90 LYS A CA 1
ATOM 728 C C . LYS A 1 90 ? -7.758 -3.588 -9.719 1.00 93.69 90 LYS A C 1
ATOM 730 O O . LYS A 1 90 ? -7.192 -3.467 -10.799 1.00 93.69 90 LYS A O 1
ATOM 735 N N . ALA A 1 91 ? -7.103 -3.831 -8.582 1.00 92.75 91 ALA A N 1
ATOM 736 C CA . ALA A 1 91 ? -5.652 -3.982 -8.506 1.00 92.75 91 ALA A CA 1
ATOM 737 C C . ALA A 1 91 ? -5.153 -5.142 -9.382 1.00 92.75 91 ALA A C 1
ATOM 739 O O . ALA A 1 91 ? -4.199 -4.978 -10.134 1.00 92.75 91 ALA A O 1
ATOM 740 N N . THR A 1 92 ? -5.838 -6.290 -9.358 1.00 92.75 92 THR A N 1
ATOM 741 C CA . THR A 1 92 ? -5.481 -7.457 -10.182 1.00 92.75 92 THR A CA 1
ATOM 742 C C . THR A 1 92 ? -5.583 -7.158 -11.680 1.00 92.75 92 THR A C 1
ATOM 744 O O . THR A 1 92 ? -4.700 -7.543 -12.442 1.00 92.75 92 THR A O 1
ATOM 747 N N . ILE A 1 93 ? -6.638 -6.469 -12.124 1.00 94.94 93 ILE A N 1
ATOM 748 C CA . ILE A 1 93 ? -6.815 -6.074 -13.529 1.00 94.94 93 ILE A CA 1
ATOM 749 C C . ILE A 1 93 ? -5.715 -5.093 -13.945 1.00 94.94 93 ILE A C 1
ATOM 751 O O . ILE A 1 93 ? -5.086 -5.299 -14.980 1.00 94.94 93 ILE A O 1
ATOM 755 N N . ILE A 1 94 ? -5.431 -4.081 -13.118 1.00 95.38 94 ILE A N 1
ATOM 756 C CA . ILE A 1 94 ? -4.348 -3.116 -13.360 1.00 95.38 94 ILE A CA 1
ATOM 757 C C . ILE A 1 94 ? -3.002 -3.843 -13.494 1.00 95.38 94 ILE A C 1
ATOM 759 O O . ILE A 1 94 ? -2.280 -3.603 -14.458 1.00 95.38 94 ILE A O 1
ATOM 763 N N . MET A 1 95 ? -2.695 -4.779 -12.590 1.00 95.00 95 MET A N 1
ATOM 764 C CA . MET A 1 95 ? -1.460 -5.568 -12.635 1.00 95.00 95 MET A CA 1
ATOM 765 C C . MET A 1 95 ? -1.360 -6.441 -13.887 1.00 95.00 95 MET A C 1
ATOM 767 O O . MET A 1 95 ? -0.289 -6.527 -14.483 1.00 95.00 95 MET A O 1
ATOM 771 N N . LYS A 1 96 ? -2.464 -7.058 -14.328 1.00 96.31 96 LYS A N 1
ATOM 772 C CA . LYS A 1 96 ? -2.495 -7.836 -15.577 1.00 96.31 96 LYS A CA 1
ATOM 773 C C . LYS A 1 96 ? -2.228 -6.953 -16.794 1.00 96.31 96 LYS A C 1
ATOM 775 O O . LYS A 1 96 ? -1.400 -7.310 -17.625 1.00 96.31 96 LYS A O 1
ATOM 780 N N . ILE A 1 97 ? -2.885 -5.797 -16.885 1.00 96.94 97 ILE A N 1
ATOM 781 C CA . ILE A 1 97 ? -2.667 -4.833 -17.974 1.00 96.94 97 ILE A CA 1
ATOM 782 C C . ILE A 1 97 ? -1.211 -4.354 -17.974 1.00 96.94 97 ILE A C 1
ATOM 784 O O . ILE A 1 97 ? -0.556 -4.378 -19.013 1.00 96.94 97 ILE A O 1
ATOM 788 N N . HIS A 1 98 ? -0.680 -3.981 -16.808 1.00 96.38 98 HIS A N 1
ATOM 789 C CA . HIS A 1 98 ? 0.717 -3.583 -16.656 1.00 96.38 98 HIS A CA 1
ATOM 790 C C . HIS A 1 98 ? 1.684 -4.688 -17.103 1.00 96.38 98 HIS A C 1
ATOM 792 O O . HIS A 1 98 ? 2.636 -4.401 -17.829 1.00 96.38 98 HIS A O 1
ATOM 798 N N . PHE A 1 99 ? 1.419 -5.946 -16.740 1.00 96.69 99 PHE A N 1
ATOM 799 C CA . PHE A 1 99 ? 2.221 -7.088 -17.175 1.00 96.69 99 PHE A CA 1
ATOM 800 C C . PHE A 1 99 ? 2.220 -7.236 -18.702 1.00 96.69 99 PHE A C 1
ATOM 802 O O . PHE A 1 99 ? 3.291 -7.324 -19.296 1.00 96.69 99 PHE A O 1
ATOM 809 N N . PHE A 1 100 ? 1.051 -7.188 -19.352 1.00 97.62 100 PHE A N 1
ATOM 810 C CA . PHE A 1 100 ? 0.964 -7.285 -20.814 1.00 97.62 100 PHE A CA 1
ATOM 811 C C . PHE A 1 100 ? 1.690 -6.142 -21.527 1.00 97.62 100 PHE A C 1
ATOM 813 O O . PHE A 1 100 ? 2.423 -6.396 -22.480 1.00 97.62 100 PHE A O 1
ATOM 820 N N . ILE A 1 101 ? 1.545 -4.902 -21.051 1.00 96.94 101 ILE A N 1
ATOM 821 C CA . ILE A 1 101 ? 2.263 -3.754 -21.623 1.00 96.94 101 ILE A CA 1
ATOM 822 C C . ILE A 1 101 ? 3.772 -3.926 -21.431 1.00 96.94 101 ILE A C 1
ATOM 824 O O . ILE A 1 101 ? 4.530 -3.741 -22.378 1.00 96.94 101 ILE A O 1
ATOM 828 N N . THR A 1 102 ? 4.212 -4.328 -20.237 1.00 96.56 102 THR A N 1
ATOM 829 C CA . THR A 1 102 ? 5.633 -4.568 -19.948 1.00 96.56 102 THR A CA 1
ATOM 830 C C . THR A 1 102 ? 6.207 -5.648 -20.858 1.00 96.56 102 THR A C 1
ATOM 832 O O . THR A 1 102 ? 7.276 -5.444 -21.419 1.00 96.56 102 THR A O 1
ATOM 835 N N . MET A 1 103 ? 5.500 -6.765 -21.055 1.00 95.75 103 MET A N 1
ATOM 836 C CA . MET A 1 103 ? 5.932 -7.834 -21.962 1.00 95.75 103 MET A CA 1
ATOM 837 C C . MET A 1 103 ? 5.948 -7.381 -23.427 1.00 95.75 103 MET A C 1
ATOM 839 O O . MET A 1 103 ? 6.882 -7.710 -24.154 1.00 95.75 103 MET A O 1
ATOM 843 N N . GLY A 1 104 ? 4.961 -6.588 -23.857 1.00 95.88 104 GLY A N 1
ATOM 844 C CA . GLY A 1 104 ? 4.923 -6.016 -25.204 1.00 95.88 104 GLY A CA 1
ATOM 845 C C . GLY A 1 104 ? 6.100 -5.077 -25.467 1.00 95.88 104 GLY A C 1
ATOM 846 O O . GLY A 1 104 ? 6.823 -5.249 -26.445 1.00 95.88 104 GLY A O 1
ATOM 847 N N . LEU A 1 105 ? 6.353 -4.133 -24.556 1.00 95.88 105 LEU A N 1
ATOM 848 C CA . LEU A 1 105 ? 7.505 -3.236 -24.648 1.00 95.88 105 LEU A CA 1
ATOM 849 C C . LEU A 1 105 ? 8.824 -4.010 -24.548 1.00 95.88 105 LEU A C 1
ATOM 851 O O . LEU A 1 105 ? 9.754 -3.734 -25.301 1.00 95.88 105 LEU A O 1
ATOM 855 N N . PHE A 1 106 ? 8.900 -5.010 -23.667 1.00 96.06 106 PHE A N 1
ATOM 856 C CA . PHE A 1 106 ? 10.068 -5.874 -23.555 1.00 96.06 106 PHE A CA 1
ATOM 857 C C . PHE A 1 106 ? 10.385 -6.548 -24.890 1.00 96.06 106 PHE A C 1
ATOM 859 O O . PHE A 1 106 ? 11.516 -6.457 -25.352 1.00 96.06 106 PHE A O 1
ATOM 866 N N . GLY A 1 107 ? 9.389 -7.154 -25.544 1.00 94.31 107 GLY A N 1
ATOM 867 C CA . GLY A 1 107 ? 9.561 -7.785 -26.852 1.00 94.31 107 GLY A CA 1
ATOM 868 C C . GLY A 1 107 ? 10.070 -6.820 -27.927 1.00 94.31 107 GLY A C 1
ATOM 869 O O . GLY A 1 107 ? 10.927 -7.202 -28.723 1.00 94.31 107 GLY A O 1
ATOM 870 N N . LEU A 1 108 ? 9.606 -5.566 -27.917 1.00 93.44 108 LEU A N 1
ATOM 871 C CA . LEU A 1 108 ? 10.067 -4.530 -28.848 1.00 93.44 108 LEU A CA 1
ATOM 872 C C . LEU A 1 108 ? 11.538 -4.156 -28.619 1.00 93.44 108 LEU A C 1
ATOM 874 O O . LEU A 1 108 ? 12.323 -4.132 -29.565 1.00 93.44 108 LEU A O 1
ATOM 878 N N . PHE A 1 109 ? 11.934 -3.890 -27.373 1.00 94.38 109 PHE A N 1
ATOM 879 C CA . PHE A 1 109 ? 13.298 -3.451 -27.064 1.00 94.38 109 PHE A CA 1
ATOM 880 C C . PHE A 1 109 ? 14.314 -4.597 -27.062 1.00 94.38 109 PHE A C 1
ATOM 882 O O . PHE A 1 109 ? 15.464 -4.393 -27.439 1.00 94.38 109 PHE A O 1
ATOM 889 N N . PHE A 1 110 ? 13.912 -5.813 -26.689 1.00 94.81 110 PHE A N 1
ATOM 890 C CA . PHE A 1 110 ? 14.815 -6.962 -26.585 1.00 94.81 110 PHE A CA 1
ATOM 891 C C . PHE A 1 110 ? 15.505 -7.309 -27.910 1.00 94.81 110 PHE A C 1
ATOM 893 O O . PHE A 1 110 ? 16.651 -7.759 -27.898 1.00 94.81 110 PHE A O 1
ATOM 900 N N . HIS A 1 111 ? 14.847 -7.042 -29.042 1.00 90.75 111 HIS A N 1
ATOM 901 C CA . HIS A 1 111 ? 15.375 -7.309 -30.381 1.00 90.75 111 HIS A CA 1
ATOM 902 C C . HIS A 1 111 ? 16.163 -6.139 -30.993 1.00 90.75 111 HIS A C 1
ATOM 904 O O . HIS A 1 111 ? 16.577 -6.242 -32.142 1.00 90.75 111 HIS A O 1
ATOM 910 N N . SER A 1 112 ? 16.385 -5.035 -30.267 1.00 92.38 112 SER A N 1
ATOM 911 C CA . SER A 1 112 ? 17.136 -3.874 -30.767 1.00 92.38 112 SER A CA 1
ATOM 912 C C . SER A 1 112 ? 18.648 -4.077 -30.585 1.00 92.38 112 SER A C 1
ATOM 914 O O . SER A 1 112 ? 19.125 -4.023 -29.449 1.00 92.38 112 SER A O 1
ATOM 916 N N . PRO A 1 113 ? 19.444 -4.250 -31.664 1.00 91.50 113 PRO A N 1
ATOM 917 C CA . PRO A 1 113 ? 20.891 -4.455 -31.545 1.00 91.50 113 PRO A CA 1
ATOM 918 C C . PRO A 1 113 ? 21.618 -3.246 -30.944 1.00 91.50 113 PRO A C 1
ATOM 920 O O . PRO A 1 113 ? 22.646 -3.398 -30.283 1.00 91.50 113 PRO A O 1
ATOM 923 N N . GLN A 1 114 ? 21.060 -2.044 -31.125 1.00 92.69 114 GLN A N 1
ATOM 924 C CA . GLN A 1 114 ? 21.625 -0.788 -30.632 1.00 92.69 114 GLN A CA 1
ATOM 925 C C . GLN A 1 114 ? 21.774 -0.784 -29.106 1.00 92.69 114 GLN A C 1
ATOM 927 O O . GLN A 1 114 ? 22.758 -0.257 -28.594 1.00 92.69 114 GLN A O 1
ATOM 932 N N . LEU A 1 115 ? 20.845 -1.412 -28.377 1.00 92.75 115 LEU A N 1
ATOM 933 C CA . LEU A 1 115 ? 20.901 -1.495 -26.916 1.00 92.75 115 LEU A CA 1
ATOM 934 C C . LEU A 1 115 ? 22.089 -2.330 -26.418 1.00 92.75 115 LEU A C 1
ATOM 936 O O . LEU A 1 115 ? 22.708 -1.982 -25.416 1.00 92.75 115 LEU A O 1
ATOM 940 N N . TYR A 1 116 ? 22.438 -3.402 -27.129 1.00 94.31 116 TYR A N 1
ATOM 941 C CA . TYR A 1 116 ? 23.572 -4.266 -26.787 1.00 94.31 116 TYR A CA 1
ATOM 942 C C . TYR A 1 116 ? 24.898 -3.607 -27.170 1.00 94.31 116 TYR A C 1
ATOM 944 O O . TYR A 1 116 ? 25.865 -3.654 -26.411 1.00 94.31 116 TYR A O 1
ATOM 952 N N . MET A 1 117 ? 24.929 -2.926 -28.316 1.00 93.38 117 MET A N 1
ATOM 953 C CA . MET A 1 117 ? 26.096 -2.152 -28.736 1.00 93.38 117 MET A CA 1
ATOM 954 C C . MET A 1 117 ? 26.396 -0.998 -27.773 1.00 93.38 117 MET A C 1
ATOM 956 O O . MET A 1 117 ? 27.560 -0.761 -27.461 1.00 93.38 117 MET A O 1
ATOM 960 N N . ALA A 1 118 ? 25.367 -0.329 -27.242 1.00 91.75 118 ALA A N 1
ATOM 961 C CA . ALA A 1 118 ? 25.523 0.774 -26.290 1.00 91.75 118 ALA A CA 1
ATOM 962 C C . ALA A 1 118 ? 26.225 0.368 -24.982 1.00 91.75 118 ALA A C 1
ATOM 964 O O . ALA A 1 118 ? 26.822 1.215 -24.324 1.00 91.75 118 ALA A O 1
ATOM 965 N N . VAL A 1 119 ? 26.184 -0.917 -24.613 1.00 92.19 119 VAL A N 1
ATOM 966 C CA . VAL A 1 119 ? 26.891 -1.446 -23.434 1.00 92.19 119 VAL A CA 1
ATOM 967 C C . VAL A 1 119 ? 28.199 -2.176 -23.784 1.00 92.19 119 VAL A C 1
ATOM 969 O O . VAL A 1 1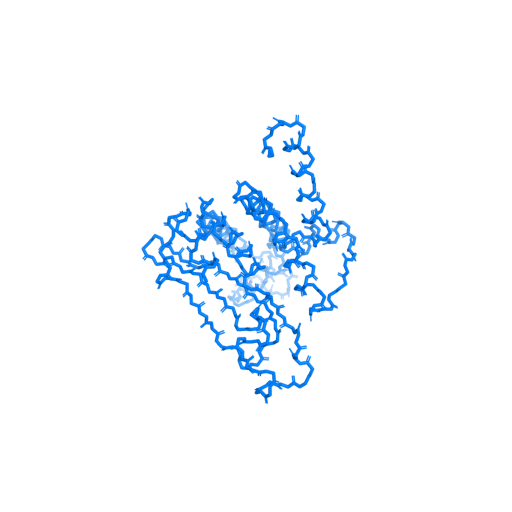19 ? 28.809 -2.785 -22.909 1.00 92.19 119 VAL A O 1
ATOM 972 N N . GLY A 1 120 ? 28.634 -2.132 -25.049 1.00 92.88 120 GLY A N 1
ATOM 973 C CA . GLY A 1 120 ? 29.935 -2.645 -25.494 1.00 92.88 120 GLY A CA 1
ATOM 974 C C . GLY A 1 120 ? 29.935 -4.022 -26.169 1.00 92.88 120 GLY A C 1
ATOM 975 O O . GLY A 1 120 ? 31.014 -4.559 -26.422 1.00 92.88 120 GLY A O 1
ATOM 976 N N . PHE A 1 121 ? 28.778 -4.613 -26.495 1.00 94.06 121 PHE A N 1
ATOM 977 C CA . PHE A 1 121 ? 28.752 -5.854 -27.285 1.00 94.06 121 PHE A CA 1
ATOM 978 C C . PHE A 1 121 ? 28.987 -5.585 -28.776 1.00 94.06 121 PHE A C 1
ATOM 980 O O . PHE A 1 121 ? 28.529 -4.589 -29.336 1.00 94.06 121 PHE A O 1
ATOM 987 N N . LYS A 1 122 ? 29.690 -6.510 -29.442 1.00 91.88 122 LYS A N 1
ATOM 988 C CA . LYS A 1 122 ? 29.877 -6.478 -30.901 1.00 91.88 122 LYS A CA 1
ATOM 989 C C . LYS A 1 122 ? 28.537 -6.674 -31.619 1.00 91.88 122 LYS A C 1
ATOM 991 O O . LYS A 1 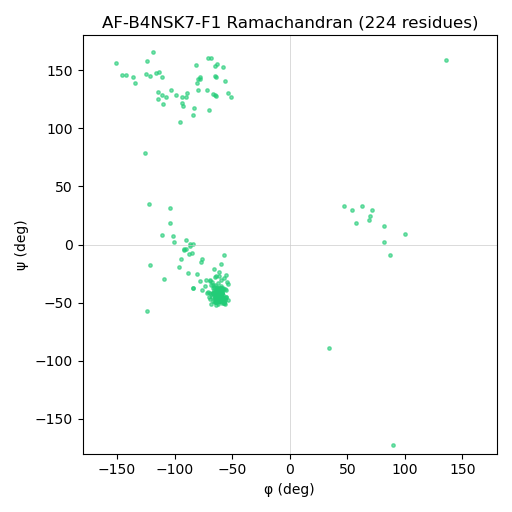122 ? 27.642 -7.341 -31.100 1.00 91.88 122 LYS A O 1
ATOM 996 N N . ALA A 1 123 ? 28.424 -6.145 -32.838 1.00 89.31 123 ALA A N 1
ATOM 997 C CA . ALA A 1 123 ? 27.251 -6.363 -33.683 1.00 89.31 123 ALA A CA 1
ATOM 998 C C . ALA A 1 123 ? 26.962 -7.871 -33.841 1.00 89.31 123 ALA A C 1
ATOM 1000 O O . ALA A 1 123 ? 27.869 -8.655 -34.117 1.00 89.31 123 ALA A O 1
ATOM 1001 N N . GLY A 1 124 ? 25.708 -8.272 -33.620 1.00 86.00 124 GLY A N 1
ATOM 1002 C CA . GLY A 1 124 ? 25.269 -9.673 -33.662 1.00 86.00 124 GLY A CA 1
ATOM 1003 C C . GLY A 1 124 ? 25.415 -10.453 -32.348 1.00 86.00 124 GLY A C 1
ATOM 1004 O O . GLY A 1 124 ? 24.879 -11.553 -32.244 1.00 86.00 124 GLY A O 1
ATOM 1005 N N . VAL A 1 125 ? 26.075 -9.902 -31.321 1.00 92.38 125 VAL A N 1
ATOM 1006 C CA . VAL A 1 125 ? 26.187 -10.540 -29.999 1.00 92.38 125 VAL A CA 1
ATOM 1007 C C . VAL A 1 125 ? 25.092 -10.007 -29.075 1.00 92.38 125 VAL A C 1
ATOM 1009 O O . VAL A 1 125 ? 25.177 -8.886 -28.582 1.00 92.38 125 VAL A O 1
ATOM 1012 N N . MET A 1 126 ? 24.066 -10.823 -28.819 1.00 92.62 126 MET A N 1
ATOM 1013 C CA . MET A 1 126 ? 22.917 -10.463 -27.974 1.00 92.62 126 MET A CA 1
ATOM 1014 C C . MET A 1 126 ? 22.709 -11.491 -26.849 1.00 92.62 126 MET A C 1
ATOM 1016 O O . MET A 1 126 ? 21.848 -12.367 -26.958 1.00 92.62 126 MET A O 1
ATOM 1020 N N . PRO A 1 127 ? 23.498 -11.439 -25.757 1.00 93.75 127 PRO A N 1
ATOM 1021 C CA . PRO A 1 127 ? 23.347 -12.386 -24.660 1.00 93.75 127 PRO A CA 1
ATOM 1022 C C . PRO A 1 127 ? 22.008 -12.168 -23.953 1.00 93.75 127 PRO A C 1
ATOM 1024 O O . PRO A 1 127 ? 21.695 -11.055 -23.531 1.00 93.75 127 PRO A O 1
ATOM 1027 N N . ILE A 1 128 ? 21.245 -13.245 -23.765 1.00 93.62 128 ILE A N 1
ATOM 1028 C CA . ILE A 1 128 ? 19.862 -13.188 -23.265 1.00 93.62 128 ILE A CA 1
ATOM 1029 C C . ILE A 1 128 ? 19.779 -12.466 -21.913 1.00 93.62 128 ILE A C 1
ATOM 1031 O O . ILE A 1 128 ? 19.013 -11.518 -21.765 1.00 93.62 128 ILE A O 1
ATOM 1035 N N . ILE A 1 129 ? 20.606 -12.862 -20.938 1.00 94.25 129 ILE A N 1
ATOM 1036 C CA . ILE A 1 129 ? 20.609 -12.274 -19.585 1.00 94.25 129 ILE A CA 1
ATOM 1037 C C . ILE A 1 129 ? 20.914 -10.772 -19.634 1.00 94.25 129 ILE A C 1
ATOM 1039 O O . ILE A 1 129 ? 20.297 -9.983 -18.919 1.00 94.25 129 ILE A O 1
ATOM 1043 N N . VAL A 1 130 ? 21.841 -10.366 -20.503 1.00 93.06 130 VAL A N 1
ATOM 1044 C CA . VAL A 1 130 ? 22.213 -8.959 -20.664 1.00 93.06 130 VAL A CA 1
ATOM 1045 C C . VAL A 1 130 ? 21.057 -8.184 -21.293 1.00 93.06 130 VAL A C 1
ATOM 1047 O O . VAL A 1 130 ? 20.704 -7.123 -20.787 1.00 93.06 130 VAL A O 1
ATOM 1050 N N . GLY A 1 131 ? 20.388 -8.749 -22.301 1.00 93.69 131 GLY A N 1
ATOM 1051 C CA . GLY A 1 131 ? 19.164 -8.189 -22.874 1.00 93.69 131 GLY A CA 1
ATOM 1052 C C . GLY A 1 131 ? 18.073 -7.963 -21.827 1.00 93.69 131 GLY A C 1
ATOM 1053 O O . GLY A 1 131 ? 17.502 -6.876 -21.753 1.00 93.69 131 GLY A O 1
ATOM 1054 N N . PHE A 1 132 ? 17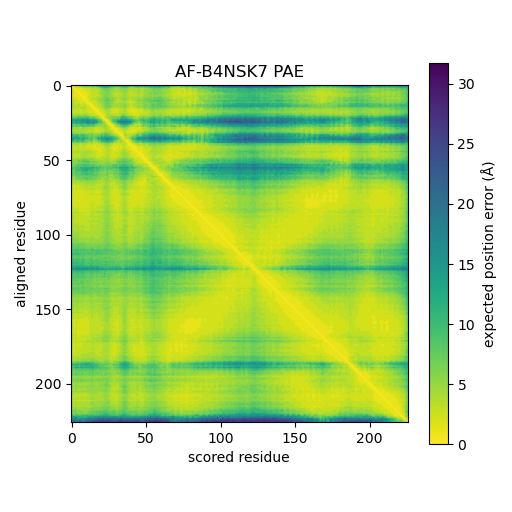.847 -8.940 -20.942 1.00 94.44 132 PHE A N 1
ATOM 1055 C CA . PHE A 1 132 ? 16.905 -8.796 -19.828 1.00 94.44 132 PHE A CA 1
ATOM 1056 C C . PHE A 1 132 ? 17.245 -7.612 -18.921 1.00 94.44 132 PHE A C 1
ATOM 1058 O O . PHE A 1 132 ? 16.369 -6.807 -18.598 1.00 94.44 132 PHE A O 1
ATOM 1065 N N . ILE A 1 133 ? 18.513 -7.490 -18.523 1.00 94.44 133 ILE A N 1
ATOM 1066 C CA . ILE A 1 133 ? 18.974 -6.405 -17.653 1.00 94.44 133 ILE A CA 1
ATOM 1067 C C . ILE A 1 133 ? 18.837 -5.057 -18.362 1.00 94.44 133 ILE A C 1
ATOM 1069 O O . ILE A 1 133 ? 18.288 -4.127 -17.772 1.00 94.44 133 ILE A O 1
ATOM 1073 N N . ILE A 1 134 ? 19.295 -4.951 -19.614 1.00 94.75 134 ILE A N 1
ATOM 1074 C CA . ILE A 1 134 ? 19.290 -3.687 -20.356 1.00 94.75 134 ILE A CA 1
ATOM 1075 C C . ILE A 1 134 ? 17.868 -3.174 -20.539 1.00 94.75 134 ILE A C 1
ATOM 1077 O O . ILE A 1 134 ? 17.566 -2.015 -20.244 1.00 94.75 134 ILE A O 1
ATOM 1081 N N . VAL A 1 135 ? 16.977 -4.056 -20.982 1.00 95.31 135 VAL A N 1
ATOM 1082 C CA . VAL A 1 135 ? 15.604 -3.678 -21.282 1.00 95.31 135 VAL A CA 1
ATOM 1083 C C . VAL A 1 135 ? 14.847 -3.322 -20.005 1.00 95.31 135 VAL A C 1
ATOM 1085 O O . VAL A 1 135 ? 14.269 -2.241 -19.929 1.00 95.31 135 VAL A O 1
ATOM 1088 N N . LEU A 1 136 ? 14.875 -4.177 -18.977 1.00 93.44 136 LEU A N 1
ATOM 1089 C CA . LEU A 1 136 ? 14.074 -3.960 -17.768 1.00 93.44 136 LEU A CA 1
ATOM 1090 C C . LEU A 1 136 ? 14.614 -2.839 -16.869 1.00 93.44 136 LEU A C 1
ATOM 1092 O O . LEU A 1 136 ? 13.813 -2.140 -16.254 1.00 93.44 136 LEU A O 1
ATOM 1096 N N . LYS A 1 137 ? 15.940 -2.666 -16.760 1.00 91.69 137 LYS A N 1
ATOM 1097 C CA . LYS A 1 137 ? 16.542 -1.680 -15.839 1.00 91.69 137 LYS A CA 1
ATOM 1098 C C . LYS A 1 137 ? 16.903 -0.342 -16.469 1.00 91.69 137 LYS A C 1
ATOM 1100 O O . LYS A 1 137 ? 17.113 0.608 -15.718 1.00 91.69 137 LYS A O 1
ATOM 1105 N N . PHE A 1 138 ? 17.033 -0.265 -17.793 1.00 92.00 138 PHE A N 1
ATOM 1106 C CA . PHE A 1 138 ? 17.434 0.975 -18.463 1.00 92.00 138 PHE A CA 1
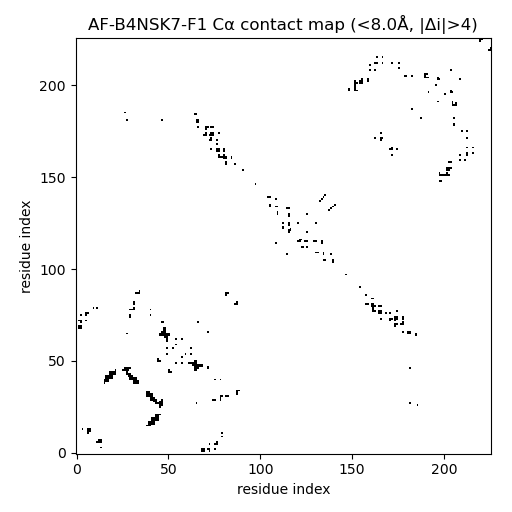ATOM 1107 C C . PHE A 1 138 ? 16.415 1.409 -19.515 1.00 92.00 138 PHE A C 1
ATOM 1109 O O . PHE A 1 138 ? 15.868 2.503 -19.397 1.00 92.00 138 PHE A O 1
ATOM 1116 N N . ALA A 1 139 ? 16.099 0.563 -20.502 1.00 94.50 139 ALA A N 1
ATOM 1117 C CA . ALA A 1 139 ? 15.214 0.965 -21.602 1.00 94.50 139 ALA A CA 1
ATOM 1118 C C . ALA A 1 139 ? 13.778 1.256 -21.130 1.00 94.50 139 ALA A C 1
ATOM 1120 O O . ALA A 1 139 ? 13.170 2.245 -21.535 1.00 94.50 139 ALA A O 1
ATOM 1121 N N . LEU A 1 140 ? 13.239 0.422 -20.236 1.00 96.19 140 LEU A N 1
ATOM 1122 C CA . LEU A 1 140 ? 11.877 0.568 -19.717 1.00 96.19 140 LEU A CA 1
ATOM 1123 C C . LEU A 1 140 ? 11.763 1.488 -18.502 1.00 96.19 140 LEU A C 1
ATOM 1125 O O . LEU A 1 140 ? 10.648 1.711 -18.033 1.00 96.19 140 LEU A O 1
ATOM 1129 N N . THR A 1 141 ? 12.859 2.048 -17.993 1.00 95.38 141 THR A N 1
ATOM 1130 C CA . THR A 1 141 ? 12.846 2.845 -16.756 1.00 95.38 141 THR A CA 1
ATOM 1131 C C . THR A 1 141 ? 11.828 3.985 -16.776 1.00 95.38 141 THR A C 1
ATOM 1133 O O . THR A 1 141 ? 11.027 4.041 -15.844 1.00 95.38 141 THR A O 1
ATOM 1136 N N . PRO A 1 142 ? 11.736 4.830 -17.824 1.00 95.19 142 PRO A N 1
ATOM 1137 C CA . PRO A 1 142 ? 10.740 5.904 -17.856 1.00 95.19 142 PRO A CA 1
ATOM 1138 C C . PRO A 1 142 ? 9.300 5.383 -17.748 1.00 95.19 142 PRO A C 1
ATOM 1140 O O . PRO A 1 142 ? 8.485 5.926 -16.999 1.00 95.19 142 PRO A O 1
ATOM 1143 N N . TYR A 1 143 ? 9.001 4.287 -18.453 1.00 96.38 143 TYR A N 1
ATOM 1144 C CA . TYR A 1 143 ? 7.697 3.629 -18.400 1.00 96.38 143 TYR A CA 1
ATOM 1145 C C . TYR A 1 143 ? 7.416 3.044 -17.012 1.00 96.38 143 TYR A C 1
ATOM 1147 O O . TYR A 1 143 ? 6.356 3.306 -16.445 1.00 96.38 143 TYR A O 1
ATOM 1155 N N . LEU A 1 144 ? 8.356 2.280 -16.447 1.00 95.62 144 LEU A N 1
ATOM 1156 C CA . LEU A 1 144 ? 8.197 1.633 -15.143 1.00 95.62 144 LEU A CA 1
ATOM 1157 C C . LEU A 1 144 ? 8.028 2.664 -14.025 1.00 95.62 144 LEU A C 1
ATOM 1159 O O . LEU A 1 144 ? 7.180 2.486 -13.150 1.00 95.62 144 LEU A O 1
ATOM 1163 N N . THR A 1 145 ? 8.774 3.769 -14.074 1.00 95.31 145 THR A N 1
ATOM 1164 C CA . THR A 1 145 ? 8.628 4.877 -13.128 1.00 95.31 145 THR A CA 1
ATOM 1165 C C . THR A 1 145 ? 7.232 5.494 -13.210 1.00 95.31 145 THR A C 1
ATOM 1167 O O . THR A 1 145 ? 6.567 5.633 -12.182 1.00 95.31 145 THR A O 1
ATOM 1170 N N . LEU A 1 146 ? 6.744 5.812 -14.414 1.00 95.31 146 LEU A N 1
ATOM 1171 C CA . LEU A 1 146 ? 5.403 6.372 -14.594 1.00 95.31 146 LEU A CA 1
ATOM 1172 C C . LEU A 1 146 ? 4.307 5.387 -14.157 1.00 95.31 146 LEU A C 1
ATOM 1174 O O . LEU A 1 146 ? 3.374 5.767 -13.444 1.00 95.31 146 LEU A O 1
ATOM 1178 N N . ALA A 1 147 ? 4.436 4.117 -14.540 1.00 95.81 147 ALA A N 1
ATOM 1179 C CA . ALA A 1 147 ? 3.516 3.056 -14.148 1.00 95.81 147 ALA A CA 1
ATOM 1180 C C . ALA A 1 147 ? 3.445 2.911 -12.620 1.00 95.81 147 ALA A C 1
ATOM 1182 O O . ALA A 1 147 ? 2.350 2.799 -12.065 1.00 95.81 147 ALA A O 1
ATOM 1183 N N . ASN A 1 148 ? 4.586 2.992 -11.930 1.00 95.00 148 ASN A N 1
ATOM 1184 C CA . ASN A 1 148 ? 4.642 2.953 -10.472 1.00 95.00 148 ASN A CA 1
ATOM 1185 C C . ASN A 1 148 ? 3.890 4.133 -9.835 1.00 95.00 148 ASN A C 1
ATOM 1187 O O . ASN A 1 148 ? 3.063 3.928 -8.949 1.00 95.00 148 ASN A O 1
ATOM 1191 N N . VAL A 1 149 ? 4.099 5.361 -10.321 1.00 95.00 149 VAL A N 1
ATOM 1192 C CA . VAL A 1 149 ? 3.388 6.551 -9.815 1.00 95.00 149 VAL A CA 1
ATOM 1193 C C . VAL A 1 149 ? 1.872 6.402 -9.973 1.00 95.00 149 VAL A C 1
ATOM 1195 O O . VAL A 1 149 ? 1.116 6.671 -9.032 1.00 95.00 149 VAL A O 1
ATOM 1198 N N . LEU A 1 150 ? 1.414 5.929 -11.136 1.00 95.12 150 LEU A N 1
ATOM 1199 C CA . LEU A 1 150 ? -0.004 5.673 -11.399 1.00 95.12 150 LEU A CA 1
ATOM 1200 C C . LEU A 1 150 ? -0.565 4.573 -10.491 1.00 95.12 150 LEU A C 1
ATOM 1202 O O . LEU A 1 150 ? -1.688 4.691 -9.992 1.00 95.12 150 LEU A O 1
ATOM 1206 N N . MET A 1 151 ? 0.205 3.515 -10.245 1.00 95.19 151 MET A N 1
ATOM 1207 C CA . MET A 1 151 ? -0.197 2.435 -9.352 1.00 95.19 151 MET A CA 1
ATOM 1208 C C . MET A 1 151 ? -0.345 2.926 -7.909 1.00 95.19 151 MET A C 1
ATOM 1210 O O . MET A 1 151 ? -1.405 2.735 -7.310 1.00 95.19 151 MET A O 1
ATOM 1214 N N . LEU A 1 152 ? 0.651 3.638 -7.375 1.00 95.50 152 LEU A N 1
ATOM 1215 C CA . LEU A 1 152 ? 0.600 4.212 -6.027 1.00 95.50 152 LEU A CA 1
ATOM 1216 C C . LEU A 1 152 ? -0.565 5.197 -5.865 1.00 95.50 152 LEU A C 1
ATOM 1218 O O . LEU A 1 152 ? -1.237 5.217 -4.834 1.00 95.50 152 LEU A O 1
ATOM 1222 N N . TRP A 1 153 ? -0.867 5.982 -6.899 1.00 94.88 153 TRP A N 1
ATOM 1223 C CA . TRP A 1 153 ? -2.031 6.864 -6.895 1.00 94.88 153 TRP A CA 1
ATOM 1224 C C . TRP A 1 153 ? -3.362 6.106 -6.797 1.00 94.88 153 TRP A C 1
ATOM 1226 O O . TRP A 1 153 ? -4.239 6.513 -6.029 1.00 94.88 153 TRP A O 1
ATOM 1236 N N . ASN A 1 154 ? -3.512 4.993 -7.521 1.00 95.56 154 ASN A N 1
ATOM 1237 C CA . ASN A 1 154 ? -4.702 4.145 -7.431 1.00 95.56 154 ASN A CA 1
ATOM 1238 C C . ASN A 1 154 ? -4.838 3.487 -6.052 1.00 95.56 154 ASN A C 1
ATOM 1240 O O . ASN A 1 154 ? -5.933 3.493 -5.490 1.00 95.56 154 ASN A O 1
ATOM 1244 N N . LEU A 1 155 ? -3.738 2.993 -5.476 1.00 95.06 155 LEU A N 1
ATOM 1245 C CA . LEU A 1 155 ? -3.739 2.408 -4.130 1.00 95.06 155 LEU A CA 1
ATOM 1246 C C . LEU A 1 155 ? -4.212 3.420 -3.080 1.00 95.06 155 LEU A C 1
ATOM 1248 O O . LEU A 1 155 ? -5.137 3.136 -2.323 1.00 95.06 155 LEU A O 1
ATOM 1252 N N . ARG A 1 156 ? -3.703 4.656 -3.115 1.00 95.62 156 ARG A N 1
ATOM 1253 C CA . ARG A 1 156 ? -4.168 5.714 -2.203 1.00 95.62 156 ARG A CA 1
ATOM 1254 C C . ARG A 1 156 ? -5.645 6.062 -2.384 1.00 95.62 156 ARG A C 1
ATOM 1256 O O . ARG A 1 156 ? -6.322 6.402 -1.418 1.00 95.62 156 ARG A O 1
ATOM 1263 N N . ARG A 1 157 ? -6.178 5.983 -3.607 1.00 95.88 157 ARG A N 1
ATOM 1264 C CA . ARG A 1 157 ? -7.621 6.162 -3.849 1.00 95.88 157 ARG A CA 1
ATOM 1265 C C . ARG A 1 157 ? -8.454 5.037 -3.236 1.00 95.88 157 ARG A C 1
ATOM 1267 O O . ARG A 1 157 ? -9.560 5.312 -2.771 1.00 95.88 157 ARG A O 1
ATOM 1274 N N . PHE A 1 158 ? -7.943 3.807 -3.222 1.00 96.38 158 PHE A N 1
ATOM 1275 C CA . PHE A 1 158 ? -8.599 2.682 -2.558 1.00 96.38 158 PHE A CA 1
ATOM 1276 C C . PHE A 1 158 ? -8.684 2.896 -1.045 1.00 96.38 158 PHE A C 1
ATOM 1278 O O . PHE A 1 158 ? -9.764 2.710 -0.488 1.00 96.38 158 PHE A O 1
ATOM 1285 N N . GLU A 1 159 ? -7.619 3.399 -0.420 1.00 96.12 159 GLU A N 1
ATOM 1286 C CA . GLU A 1 159 ? -7.612 3.763 1.005 1.00 96.12 159 GLU A CA 1
ATOM 1287 C C . GLU A 1 159 ? -8.697 4.791 1.344 1.00 96.12 159 GLU A C 1
ATOM 1289 O O . GLU A 1 159 ? -9.524 4.565 2.225 1.00 96.12 159 GLU A O 1
ATOM 1294 N N . TYR A 1 160 ? -8.780 5.895 0.591 1.00 96.81 160 TYR A N 1
ATOM 1295 C CA . TYR A 1 160 ? -9.817 6.907 0.826 1.00 96.81 160 TYR A CA 1
ATOM 1296 C C . TYR A 1 160 ? -11.237 6.365 0.610 1.00 96.81 160 TYR A C 1
ATOM 1298 O O . TYR A 1 160 ? -12.166 6.745 1.324 1.00 96.81 160 TYR A O 1
ATOM 1306 N N . ALA A 1 161 ? -11.434 5.478 -0.369 1.00 97.00 161 ALA A N 1
ATOM 1307 C CA . ALA A 1 161 ? -12.728 4.843 -0.596 1.00 97.00 161 ALA A CA 1
ATOM 1308 C C . ALA A 1 161 ? -13.122 3.906 0.561 1.00 97.00 161 ALA A C 1
ATOM 1310 O O . ALA A 1 161 ? -14.294 3.877 0.946 1.00 97.00 161 ALA A O 1
ATOM 1311 N N . ALA A 1 162 ? -12.160 3.187 1.142 1.00 96.31 162 ALA A N 1
ATOM 1312 C CA . ALA A 1 162 ? -12.367 2.336 2.309 1.00 96.31 162 ALA A CA 1
ATOM 1313 C C . ALA A 1 162 ? -12.602 3.150 3.596 1.00 96.31 162 ALA A C 1
ATOM 1315 O O . ALA A 1 162 ? -13.541 2.859 4.336 1.00 96.31 162 ALA A O 1
ATOM 1316 N N . ASP A 1 163 ? -11.866 4.244 3.816 1.00 96.69 163 ASP A N 1
ATOM 1317 C CA . ASP A 1 163 ? -12.109 5.175 4.931 1.00 96.69 163 ASP A CA 1
ATOM 1318 C C . ASP A 1 163 ? -13.507 5.799 4.854 1.00 96.69 163 ASP A C 1
ATOM 1320 O O . ASP A 1 163 ? -14.227 5.879 5.853 1.00 96.69 163 ASP A O 1
ATOM 1324 N N . LYS A 1 164 ? -13.936 6.184 3.647 1.00 96.62 164 LYS A N 1
ATOM 1325 C CA . LYS A 1 164 ? -15.292 6.687 3.404 1.00 96.62 164 LYS A CA 1
ATOM 1326 C C . LYS A 1 164 ? -16.359 5.621 3.647 1.00 96.62 164 LYS A C 1
ATOM 1328 O O . LYS A 1 164 ? -17.457 5.949 4.092 1.00 96.62 164 LYS A O 1
ATOM 1333 N N . PHE A 1 165 ? -16.068 4.361 3.333 1.00 96.19 165 PHE A N 1
ATOM 1334 C CA . PHE A 1 165 ? -16.967 3.252 3.638 1.00 96.19 165 PHE A CA 1
ATOM 1335 C C . PHE A 1 165 ? -17.135 3.084 5.149 1.00 96.19 165 PHE A C 1
ATOM 1337 O O . PHE A 1 165 ? -18.265 3.081 5.626 1.00 96.19 165 PHE A O 1
ATOM 1344 N N . ALA A 1 166 ? -16.034 3.038 5.902 1.00 95.38 166 ALA A N 1
ATOM 1345 C CA . ALA A 1 166 ? -16.077 2.927 7.358 1.00 95.38 166 ALA A CA 1
ATOM 1346 C C . ALA A 1 166 ? -16.815 4.108 8.014 1.00 95.38 166 ALA A C 1
ATOM 1348 O O . ALA A 1 166 ? -17.590 3.905 8.947 1.00 95.38 166 ALA A O 1
ATOM 1349 N N . HIS A 1 167 ? -16.643 5.326 7.481 1.00 95.50 167 HIS A N 1
ATOM 1350 C CA . HIS A 1 167 ? -17.401 6.510 7.902 1.00 95.50 167 HIS A CA 1
ATOM 1351 C C . HIS A 1 167 ? -18.912 6.325 7.719 1.00 95.50 167 HIS A C 1
ATOM 1353 O O . HIS A 1 167 ? -19.664 6.471 8.677 1.00 95.50 167 HIS A O 1
ATOM 1359 N N . ARG A 1 168 ? -19.352 5.901 6.528 1.00 93.75 168 ARG A N 1
ATOM 1360 C CA . ARG A 1 168 ? -20.776 5.649 6.228 1.00 93.75 168 ARG A CA 1
ATOM 1361 C C . ARG A 1 168 ? -21.407 4.564 7.094 1.00 93.75 168 ARG A C 1
ATOM 1363 O O . ARG A 1 168 ? -22.614 4.573 7.287 1.00 93.75 168 ARG A O 1
ATOM 1370 N N . MET A 1 169 ? -20.601 3.628 7.581 1.00 92.81 169 MET A N 1
ATOM 1371 C CA . MET A 1 169 ? -21.045 2.553 8.465 1.00 92.81 169 MET A CA 1
ATOM 1372 C C . MET A 1 169 ? -21.094 2.975 9.943 1.00 92.81 169 MET A C 1
ATOM 1374 O O . MET A 1 169 ? -21.413 2.144 10.787 1.00 92.81 169 MET A O 1
ATOM 1378 N N . GLY A 1 170 ? -20.756 4.229 10.273 1.00 92.50 170 GLY A N 1
ATOM 1379 C CA . GLY A 1 170 ? -20.750 4.743 11.646 1.00 92.50 170 GLY A CA 1
ATOM 1380 C C . GLY A 1 170 ? -19.493 4.394 12.450 1.00 92.50 170 GLY A C 1
ATOM 1381 O O . GLY A 1 170 ? -19.498 4.527 13.670 1.00 92.50 170 GLY A O 1
ATOM 1382 N N . TYR A 1 171 ? -18.412 3.960 11.791 1.00 93.56 171 TYR A N 1
ATOM 1383 C CA . TYR A 1 171 ? -17.161 3.541 12.440 1.00 93.56 171 TYR A CA 1
ATOM 1384 C C . TYR A 1 171 ? -16.029 4.581 12.331 1.00 93.56 171 TYR A C 1
ATOM 1386 O O . TYR A 1 171 ? -14.851 4.242 12.479 1.00 93.56 171 TYR A O 1
ATOM 1394 N N . SER A 1 172 ? -16.347 5.851 12.040 1.00 92.50 172 SER A N 1
ATOM 1395 C CA . SER A 1 172 ? -15.335 6.896 11.814 1.00 92.50 172 SER A CA 1
ATOM 1396 C C . SER A 1 172 ? -14.469 7.154 13.049 1.00 92.50 172 SER A C 1
ATOM 1398 O O . SER A 1 172 ? -13.244 7.172 12.943 1.00 92.50 172 SER A O 1
ATOM 1400 N N . ILE A 1 173 ? -15.080 7.294 14.228 1.00 93.31 173 ILE A N 1
ATOM 1401 C CA . ILE A 1 173 ? -14.377 7.573 15.490 1.00 93.31 173 ILE A CA 1
ATOM 1402 C C . ILE A 1 173 ? -13.461 6.403 15.863 1.00 93.31 173 ILE A C 1
ATOM 1404 O O . ILE A 1 173 ? -12.288 6.597 16.183 1.00 93.31 173 ILE A O 1
ATOM 1408 N N . GLN A 1 174 ? -13.974 5.179 15.763 1.00 94.94 174 GLN A N 1
ATOM 1409 C CA . GLN A 1 174 ? -13.257 3.949 16.086 1.00 94.94 174 GLN A CA 1
ATOM 1410 C C . GLN A 1 174 ? -12.039 3.775 15.179 1.00 94.94 174 GLN A C 1
ATOM 1412 O O . GLN A 1 174 ? -10.953 3.453 15.661 1.00 94.94 174 GLN A O 1
ATOM 1417 N N . LEU A 1 175 ? -12.203 4.045 13.880 1.00 95.25 175 LEU A N 1
ATOM 1418 C CA . LEU A 1 175 ? -11.113 3.993 12.914 1.00 95.25 175 LEU A CA 1
ATOM 1419 C C . LEU A 1 175 ? -10.069 5.089 13.176 1.00 95.25 175 LEU A C 1
ATOM 1421 O O . LEU A 1 175 ? -8.879 4.793 13.163 1.00 95.25 175 LEU A O 1
ATOM 1425 N N . ARG A 1 176 ? -10.474 6.325 13.500 1.00 94.75 176 ARG A N 1
ATOM 1426 C CA . ARG A 1 176 ? -9.541 7.406 13.879 1.00 94.75 176 ARG A CA 1
ATOM 1427 C C . ARG A 1 176 ? -8.688 7.028 15.086 1.00 94.75 176 ARG A C 1
ATOM 1429 O O . ARG A 1 176 ? -7.467 7.167 15.046 1.00 94.75 176 ARG A O 1
ATOM 1436 N N . MET A 1 177 ? -9.325 6.531 16.146 1.00 94.81 177 MET A N 1
ATOM 1437 C CA . MET A 1 177 ? -8.628 6.090 17.355 1.00 94.81 177 MET A CA 1
ATOM 1438 C C . MET A 1 177 ? -7.670 4.934 17.057 1.00 94.81 177 MET A C 1
ATOM 1440 O O . MET A 1 177 ? -6.548 4.927 17.560 1.00 94.81 177 MET A O 1
ATOM 1444 N N . ALA A 1 178 ? -8.088 3.986 16.213 1.00 94.38 178 ALA A N 1
ATOM 1445 C CA . ALA A 1 178 ? -7.237 2.888 15.776 1.00 94.38 178 ALA A CA 1
ATOM 1446 C C . ALA A 1 178 ? -6.005 3.387 15.008 1.00 94.38 178 ALA A C 1
ATOM 1448 O O . ALA A 1 178 ? -4.894 2.967 15.316 1.00 94.38 178 ALA A O 1
ATOM 1449 N N . LEU A 1 179 ? -6.173 4.318 14.062 1.00 93.19 179 LEU A N 1
ATOM 1450 C CA . LEU A 1 179 ? -5.070 4.878 13.275 1.00 93.19 179 LEU A CA 1
ATOM 1451 C C . LEU A 1 179 ? -4.034 5.585 14.153 1.00 93.19 179 LEU A C 1
ATOM 1453 O O . LEU A 1 179 ? -2.838 5.366 13.979 1.00 93.19 179 LEU A O 1
ATOM 1457 N N . VAL A 1 180 ? -4.484 6.389 15.121 1.00 93.06 180 VAL A N 1
ATOM 1458 C CA . VAL A 1 180 ? -3.585 7.062 16.073 1.00 93.06 180 VAL A CA 1
ATOM 1459 C C . VAL A 1 180 ? -2.844 6.042 16.938 1.00 93.06 180 VAL A C 1
ATOM 1461 O O . VAL A 1 180 ? -1.643 6.187 17.155 1.00 93.06 180 VAL A O 1
ATOM 1464 N N . LYS A 1 181 ? -3.528 4.988 17.402 1.00 92.25 181 LYS A N 1
ATOM 1465 C CA . LYS A 1 181 ? -2.919 3.955 18.246 1.00 92.25 181 LYS A CA 1
ATOM 1466 C C . LYS A 1 181 ? -1.900 3.098 17.489 1.00 92.25 181 LYS A C 1
ATOM 1468 O O . LYS A 1 181 ? -0.789 2.939 17.981 1.00 92.25 181 LYS A O 1
ATOM 1473 N N . ILE A 1 182 ? -2.231 2.622 16.283 1.00 90.31 182 ILE A N 1
ATOM 1474 C CA . ILE A 1 182 ? -1.293 1.886 15.412 1.00 90.31 182 ILE A CA 1
ATOM 1475 C C . ILE A 1 182 ? -0.036 2.725 15.180 1.00 90.31 182 ILE A C 1
ATOM 1477 O O . ILE A 1 182 ? 1.084 2.236 15.289 1.00 90.31 182 ILE A O 1
ATOM 1481 N N . TYR A 1 183 ? -0.228 4.008 14.893 1.00 88.44 183 TYR A N 1
ATOM 1482 C CA . TYR A 1 183 ? 0.867 4.924 14.639 1.00 88.44 183 TYR A CA 1
ATOM 1483 C C . TYR A 1 183 ? 1.767 5.147 15.861 1.00 88.44 183 TYR A C 1
ATOM 1485 O O . TYR A 1 183 ? 2.990 5.089 15.732 1.00 88.44 183 TYR A O 1
ATOM 1493 N N . ALA A 1 184 ? 1.171 5.347 17.041 1.00 89.12 184 ALA A N 1
ATOM 1494 C CA . ALA A 1 184 ? 1.907 5.468 18.295 1.00 89.12 184 ALA A CA 1
ATOM 1495 C C . ALA A 1 184 ? 2.711 4.194 18.603 1.00 89.12 184 ALA A C 1
ATOM 1497 O O . ALA A 1 184 ? 3.875 4.280 18.987 1.00 89.12 184 ALA A O 1
ATOM 1498 N N . ASP A 1 185 ? 2.124 3.017 18.368 1.00 87.69 185 ASP A N 1
ATOM 1499 C CA . ASP A 1 185 ? 2.781 1.729 18.606 1.00 87.69 185 ASP A CA 1
ATOM 1500 C C . ASP A 1 185 ? 3.927 1.462 17.613 1.00 87.69 185 ASP A C 1
ATOM 1502 O O . ASP A 1 185 ? 4.913 0.816 17.970 1.00 87.69 185 ASP A O 1
ATOM 1506 N N . HIS A 1 186 ? 3.827 1.964 16.375 1.00 84.56 186 HIS A N 1
ATOM 1507 C CA . HIS A 1 186 ? 4.859 1.799 15.338 1.00 84.56 186 HIS A CA 1
ATOM 1508 C C . HIS A 1 186 ? 5.945 2.877 15.379 1.00 84.56 186 HIS A C 1
ATOM 1510 O O . HIS A 1 186 ? 6.922 2.756 14.642 1.00 84.56 186 HIS A O 1
ATOM 1516 N N . MET A 1 187 ? 5.787 3.924 16.201 1.00 82.81 187 MET A N 1
ATOM 1517 C CA . MET A 1 187 ? 6.736 5.042 16.347 1.00 82.81 187 MET A CA 1
ATOM 1518 C C . MET A 1 187 ? 7.217 5.616 15.001 1.00 82.81 187 MET A C 1
ATOM 1520 O O . MET A 1 187 ? 8.362 6.041 14.852 1.00 82.81 187 MET A O 1
ATOM 1524 N N . SER A 1 188 ? 6.351 5.598 13.984 1.00 77.56 188 SER A N 1
ATOM 1525 C CA . SER A 1 188 ? 6.675 6.145 12.662 1.00 77.56 188 SER A CA 1
ATOM 1526 C C . SER A 1 188 ? 6.742 7.671 12.734 1.00 77.56 188 SER A C 1
ATOM 1528 O O . SER A 1 188 ? 6.193 8.256 13.657 1.00 77.56 188 SER A O 1
ATOM 1530 N N . PHE A 1 189 ? 7.380 8.361 11.789 1.00 84.94 189 PHE A N 1
ATOM 1531 C CA . PHE A 1 189 ? 7.376 9.834 11.768 1.00 84.94 189 PHE A CA 1
ATOM 1532 C C . PHE A 1 189 ? 6.063 10.362 11.140 1.00 84.94 189 PHE A C 1
ATOM 1534 O O . PHE A 1 189 ? 5.598 9.759 10.175 1.00 84.94 189 PHE A O 1
ATOM 1541 N N . PRO A 1 190 ? 5.406 11.428 11.649 1.00 80.25 190 PRO A N 1
ATOM 1542 C CA . PRO A 1 190 ? 4.018 11.730 11.252 1.00 80.25 190 PRO A CA 1
ATOM 1543 C C . PRO A 1 190 ? 3.940 12.623 10.022 1.00 80.25 190 PRO A C 1
ATOM 1545 O O . PRO A 1 190 ? 2.922 12.659 9.323 1.00 80.25 190 PRO A O 1
ATOM 1548 N N . VAL A 1 191 ? 5.000 13.393 9.797 1.00 88.06 191 VAL A N 1
ATOM 1549 C CA . VAL A 1 191 ? 5.033 14.498 8.850 1.00 88.06 191 VAL A CA 1
ATOM 1550 C C . VAL A 1 191 ? 5.931 14.108 7.693 1.00 88.06 191 VAL A C 1
ATOM 1552 O O . VAL A 1 191 ? 7.112 13.841 7.863 1.00 88.06 191 VAL A O 1
ATOM 1555 N N . TYR A 1 192 ? 5.366 14.098 6.497 1.00 88.44 192 TYR A N 1
ATOM 1556 C CA . TYR A 1 192 ? 6.117 13.859 5.274 1.00 88.44 192 TYR A CA 1
ATOM 1557 C C . TYR A 1 192 ? 5.875 15.015 4.323 1.00 88.44 192 TYR A C 1
ATOM 1559 O O . TYR A 1 192 ? 4.767 15.560 4.274 1.00 88.44 192 TYR A O 1
ATOM 1567 N N . ASP A 1 193 ? 6.893 15.344 3.533 1.00 93.75 193 ASP A N 1
ATOM 1568 C CA . ASP A 1 193 ? 6.699 16.210 2.380 1.00 93.75 193 ASP A CA 1
ATOM 1569 C C . ASP A 1 193 ? 5.627 15.618 1.446 1.00 93.75 193 ASP A C 1
ATOM 1571 O O . ASP A 1 193 ? 5.531 14.401 1.243 1.00 93.75 193 ASP A O 1
ATOM 1575 N N . GLN A 1 194 ? 4.788 16.485 0.880 1.00 90.19 194 GLN A N 1
ATOM 1576 C CA . GLN A 1 194 ? 3.650 16.044 0.082 1.00 90.19 194 GLN A CA 1
ATOM 1577 C C . GLN A 1 194 ? 4.072 15.399 -1.236 1.00 90.19 194 GLN A C 1
ATOM 1579 O O . GLN A 1 194 ? 3.389 14.481 -1.699 1.00 90.19 194 GLN A O 1
ATOM 1584 N N . CYS A 1 195 ? 5.146 15.884 -1.859 1.00 92.31 195 CYS A N 1
ATOM 1585 C CA . CYS A 1 195 ? 5.663 15.319 -3.099 1.00 92.31 195 CYS A CA 1
ATOM 1586 C C . CYS A 1 195 ? 6.284 13.952 -2.817 1.00 92.31 195 CYS A C 1
ATOM 1588 O O . CYS A 1 195 ? 5.937 12.983 -3.496 1.00 92.31 195 CYS A O 1
ATOM 1590 N N . TYR A 1 196 ? 7.080 13.844 -1.751 1.00 93.12 196 TYR A N 1
ATOM 1591 C CA . TYR A 1 196 ? 7.647 12.574 -1.303 1.00 93.12 196 TYR A CA 1
ATOM 1592 C C . TYR A 1 196 ? 6.558 11.533 -1.007 1.00 93.12 196 TYR A C 1
ATOM 1594 O O . TYR A 1 196 ? 6.578 10.432 -1.561 1.00 93.12 196 TYR A O 1
ATOM 1602 N N . ALA A 1 197 ? 5.546 11.894 -0.212 1.00 91.62 197 ALA A N 1
ATOM 1603 C CA . ALA A 1 197 ? 4.450 10.989 0.128 1.00 91.62 197 ALA A CA 1
ATOM 1604 C C . ALA A 1 197 ? 3.660 10.541 -1.116 1.00 91.62 197 ALA A C 1
ATOM 1606 O O . ALA A 1 197 ? 3.293 9.373 -1.240 1.00 91.62 197 ALA A O 1
ATOM 1607 N N . ARG A 1 198 ? 3.421 11.444 -2.079 1.00 90.56 198 ARG A N 1
ATOM 1608 C CA . ARG A 1 198 ? 2.748 11.096 -3.343 1.00 90.56 198 ARG A CA 1
ATOM 1609 C C . ARG A 1 198 ? 3.589 10.172 -4.222 1.00 90.56 198 ARG A C 1
ATOM 1611 O O . ARG A 1 198 ? 3.012 9.353 -4.943 1.00 90.56 198 ARG A O 1
ATOM 1618 N N . TRP A 1 199 ? 4.908 10.298 -4.176 1.00 92.38 199 TRP A N 1
ATOM 1619 C CA . TRP A 1 199 ? 5.813 9.520 -5.014 1.00 92.38 199 TRP A CA 1
ATOM 1620 C C . TRP A 1 199 ? 6.137 8.139 -4.439 1.00 92.38 199 TRP A C 1
ATOM 1622 O O . TRP A 1 199 ? 6.223 7.180 -5.197 1.00 92.38 199 TRP A O 1
ATOM 1632 N N . HIS A 1 200 ? 6.283 8.018 -3.118 1.00 92.12 200 HIS A N 1
ATOM 1633 C CA . HIS A 1 200 ? 6.795 6.797 -2.488 1.00 92.12 200 HIS A CA 1
ATOM 1634 C C . HIS A 1 200 ?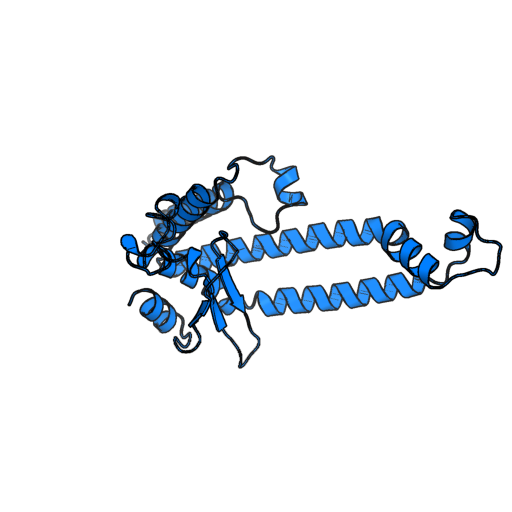 5.751 5.992 -1.713 1.00 92.12 200 HIS A C 1
ATOM 1636 O O . HIS A 1 200 ? 5.887 4.775 -1.600 1.00 92.12 200 HIS A O 1
ATOM 1642 N N . HIS A 1 201 ? 4.717 6.627 -1.154 1.00 91.88 201 HIS A N 1
ATOM 1643 C CA . HIS A 1 201 ? 3.841 5.928 -0.215 1.00 91.88 201 HIS A CA 1
ATOM 1644 C C . HIS A 1 201 ? 2.679 5.228 -0.921 1.00 91.88 201 HIS A C 1
ATOM 1646 O O . HIS A 1 201 ? 1.928 5.831 -1.695 1.00 91.88 201 HIS A O 1
ATOM 1652 N N . THR A 1 202 ? 2.489 3.952 -0.588 1.00 90.38 202 THR A N 1
ATOM 1653 C CA . THR A 1 202 ? 1.335 3.137 -1.002 1.00 90.38 202 THR A CA 1
ATOM 1654 C C . THR A 1 202 ? 0.038 3.592 -0.337 1.00 90.38 202 THR A C 1
ATOM 1656 O O . THR A 1 202 ? -1.025 3.505 -0.946 1.00 90.38 202 THR A O 1
ATOM 1659 N N . HIS A 1 203 ? 0.137 4.138 0.876 1.00 90.69 203 HIS A N 1
ATOM 1660 C CA . HIS A 1 203 ? -0.985 4.635 1.665 1.00 90.69 203 HIS A CA 1
ATOM 1661 C C . HIS A 1 203 ? -0.880 6.158 1.826 1.00 90.69 203 HIS A C 1
ATOM 1663 O O . HIS A 1 203 ? 0.230 6.697 1.877 1.00 90.69 203 HIS A O 1
ATOM 1669 N N . PRO A 1 204 ? -2.008 6.885 1.915 1.00 92.12 204 PRO A N 1
ATOM 1670 C CA . PRO A 1 204 ? -1.986 8.266 2.372 1.00 92.12 204 PRO A CA 1
ATOM 1671 C C . PRO A 1 204 ? -1.384 8.350 3.777 1.00 92.12 204 PRO A C 1
ATOM 1673 O O . PRO A 1 204 ? -1.476 7.399 4.558 1.00 92.12 204 PRO A O 1
ATOM 1676 N N . THR A 1 205 ? -0.788 9.491 4.121 1.00 92.19 205 THR A N 1
ATOM 1677 C CA . THR A 1 205 ? -0.262 9.673 5.479 1.00 92.19 205 THR A CA 1
ATOM 1678 C C . THR A 1 205 ? -1.400 9.631 6.496 1.00 92.19 205 THR A C 1
ATOM 1680 O O . THR A 1 205 ? -2.552 9.941 6.186 1.00 92.19 205 THR A O 1
ATOM 1683 N N . ILE A 1 206 ? -1.093 9.280 7.741 1.00 90.94 206 ILE A N 1
ATOM 1684 C CA . ILE A 1 206 ? -2.115 9.218 8.794 1.00 90.94 206 ILE A CA 1
ATOM 1685 C C . ILE A 1 206 ? -2.781 10.576 8.995 1.00 90.94 206 ILE A C 1
ATOM 1687 O O . ILE A 1 206 ? -4.002 10.641 9.083 1.00 90.94 206 ILE A O 1
ATOM 1691 N N . LEU A 1 207 ? -2.010 11.668 8.955 1.00 92.00 207 LEU A N 1
ATOM 1692 C CA . LEU A 1 207 ? -2.566 13.020 9.007 1.00 92.00 207 LEU A CA 1
ATOM 1693 C C . LEU A 1 207 ? -3.549 13.281 7.854 1.00 92.00 207 LEU A C 1
ATOM 1695 O O . LEU A 1 207 ? -4.610 13.858 8.080 1.00 92.00 207 LEU A O 1
ATOM 1699 N N . GLN A 1 208 ? -3.254 12.806 6.637 1.00 93.81 208 GLN A N 1
ATOM 1700 C CA . GLN A 1 208 ? -4.177 12.912 5.502 1.00 93.81 208 GLN A CA 1
ATOM 170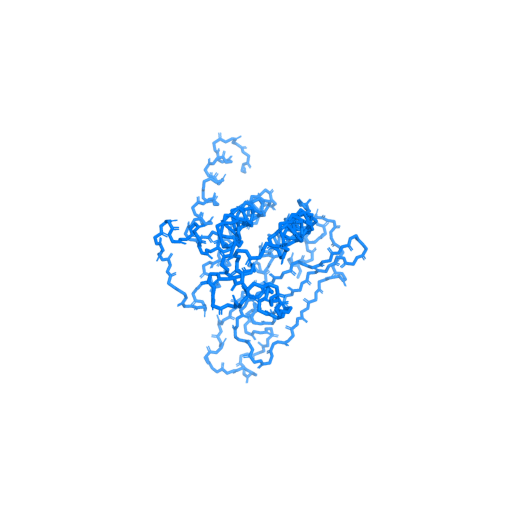1 C C . GLN A 1 208 ? -5.460 12.099 5.717 1.00 93.81 208 GLN A C 1
ATOM 1703 O O . GLN A 1 208 ? -6.544 12.587 5.398 1.00 93.81 208 GLN A O 1
ATOM 1708 N N . ARG A 1 209 ? -5.364 10.888 6.279 1.00 95.06 209 ARG A N 1
ATOM 1709 C CA . ARG A 1 209 ? -6.530 10.039 6.579 1.00 95.06 209 AR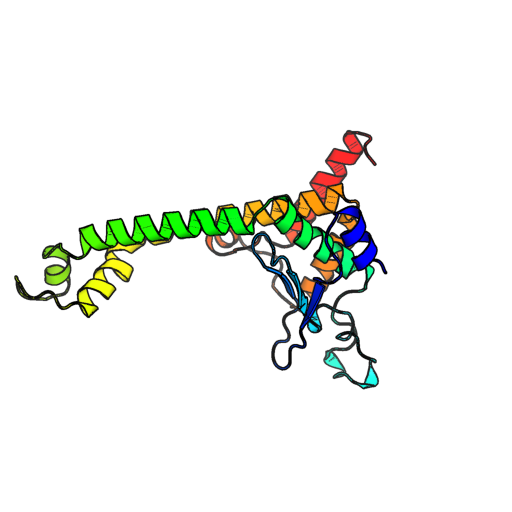G A CA 1
ATOM 1710 C C . ARG A 1 209 ? -7.403 10.636 7.682 1.00 95.06 209 ARG A C 1
ATOM 1712 O O . ARG A 1 209 ? -8.615 10.735 7.507 1.00 95.06 209 ARG A O 1
ATOM 1719 N N . LEU A 1 210 ? -6.797 11.121 8.767 1.00 94.00 210 LEU A N 1
ATOM 1720 C CA . LEU A 1 210 ? -7.507 11.790 9.862 1.00 94.00 210 LEU A CA 1
ATOM 1721 C C . LEU A 1 210 ? -8.207 13.067 9.379 1.00 94.00 210 LEU A C 1
ATOM 1723 O O . LEU A 1 210 ? -9.395 13.253 9.645 1.00 94.00 210 LEU A O 1
ATOM 1727 N N . ALA A 1 211 ? -7.509 13.908 8.608 1.00 94.06 211 ALA A N 1
ATOM 1728 C CA . ALA A 1 211 ? -8.094 15.106 8.010 1.00 94.06 211 ALA A CA 1
ATOM 1729 C C . ALA A 1 211 ? -9.233 14.763 7.035 1.00 94.06 211 ALA A C 1
ATOM 1731 O O . ALA A 1 211 ? -10.256 15.449 6.997 1.00 94.06 211 ALA A O 1
ATOM 1732 N N . TYR A 1 212 ? -9.092 13.680 6.264 1.00 95.81 212 TYR A N 1
ATOM 1733 C CA . TYR A 1 212 ? -10.147 13.200 5.377 1.00 95.81 212 TYR A CA 1
ATOM 1734 C C . TYR A 1 212 ? -11.390 12.750 6.151 1.00 95.81 212 TYR A C 1
ATOM 1736 O O . TYR A 1 212 ? -12.498 13.138 5.787 1.00 95.81 212 TYR A O 1
ATOM 1744 N N . GLN A 1 213 ? -11.223 11.998 7.240 1.00 93.94 213 GLN A N 1
ATOM 1745 C CA . GLN A 1 213 ? -12.337 11.581 8.095 1.00 93.94 213 GLN A CA 1
ATOM 1746 C C . GLN A 1 213 ? -13.035 12.778 8.742 1.00 93.94 213 GLN A C 1
ATOM 1748 O O . GLN A 1 213 ? -14.252 12.879 8.650 1.00 93.94 213 GLN A O 1
ATOM 1753 N N . GLN A 1 214 ? -12.281 13.742 9.272 1.00 92.94 214 GLN A N 1
ATOM 1754 C CA . GLN A 1 214 ? -12.851 14.979 9.809 1.00 92.94 214 GLN A CA 1
ATOM 1755 C C . GLN A 1 214 ? -13.615 15.777 8.740 1.00 92.94 214 GLN A C 1
ATOM 1757 O O . GLN A 1 214 ? -14.673 16.341 9.010 1.00 92.94 214 GLN A O 1
ATOM 1762 N N . LYS A 1 215 ? -13.121 15.801 7.496 1.00 94.62 215 LYS A N 1
ATOM 1763 C CA . LYS A 1 215 ? -13.828 16.421 6.368 1.00 94.62 215 LYS A CA 1
ATOM 1764 C C . LYS A 1 215 ? -15.139 15.707 6.039 1.00 94.62 215 LYS A C 1
ATOM 1766 O O . LYS A 1 215 ? -16.123 16.373 5.715 1.00 94.62 215 LYS A O 1
ATOM 1771 N N . LEU A 1 216 ? -15.156 14.374 6.079 1.00 94.06 216 LEU A N 1
ATOM 1772 C CA . LEU A 1 216 ? -16.391 13.604 5.924 1.00 94.06 216 LEU A CA 1
ATOM 1773 C C . LEU A 1 216 ? -17.366 13.907 7.060 1.00 94.06 216 LEU A C 1
ATOM 1775 O O . LEU A 1 216 ? -18.556 14.054 6.786 1.00 94.06 216 LEU A O 1
ATOM 1779 N N . ASP A 1 217 ? -16.853 14.078 8.281 1.00 90.81 217 ASP A N 1
ATOM 1780 C CA . ASP A 1 217 ? -17.680 14.400 9.432 1.00 90.81 217 ASP A CA 1
ATOM 1781 C C . ASP A 1 217 ? -18.355 15.769 9.280 1.00 90.81 217 ASP A C 1
ATOM 1783 O O . ASP A 1 217 ? -19.578 15.873 9.284 1.00 90.81 217 ASP A O 1
ATOM 1787 N N . MET A 1 218 ? -17.586 16.819 8.988 1.00 91.00 218 MET A N 1
ATOM 1788 C CA . MET A 1 218 ? -18.153 18.150 8.731 1.00 91.00 218 MET A CA 1
ATOM 1789 C C . MET A 1 218 ? -19.191 18.131 7.600 1.00 91.00 218 MET A C 1
ATOM 1791 O O . MET A 1 218 ? -20.221 18.798 7.672 1.00 91.00 218 MET A O 1
ATOM 1795 N N . LYS A 1 219 ? -18.949 17.338 6.549 1.00 91.06 219 LYS A N 1
ATOM 1796 C CA . LYS A 1 219 ? -19.880 17.233 5.424 1.00 91.06 219 LYS A CA 1
ATOM 1797 C C . LYS A 1 219 ? -21.203 16.575 5.817 1.00 91.06 219 LYS A C 1
ATOM 1799 O O . LYS A 1 219 ? -22.243 17.023 5.345 1.00 91.06 219 LYS A O 1
ATOM 1804 N N . ALA A 1 220 ? -21.171 15.517 6.622 1.00 87.88 220 ALA A N 1
ATOM 1805 C CA . ALA A 1 220 ? -22.393 14.858 7.068 1.00 87.88 220 ALA A CA 1
ATOM 1806 C C . ALA A 1 220 ? -23.151 15.710 8.108 1.00 87.88 220 ALA A C 1
ATOM 1808 O O . ALA A 1 220 ? -24.379 15.708 8.088 1.00 87.88 220 ALA A O 1
ATOM 1809 N N . MET A 1 221 ? -22.455 16.513 8.930 1.00 86.56 221 MET A N 1
ATOM 1810 C CA . MET A 1 221 ? -23.094 17.466 9.854 1.00 86.56 221 MET A CA 1
ATOM 1811 C C . MET A 1 221 ? -23.870 18.525 9.073 1.00 86.56 221 MET A C 1
ATOM 1813 O O . MET A 1 221 ? -25.048 18.750 9.328 1.00 86.56 221 MET A O 1
ATOM 1817 N N . ASN A 1 222 ? -23.243 19.093 8.041 1.00 87.81 222 ASN A N 1
ATOM 1818 C CA . ASN A 1 222 ? -23.883 20.077 7.166 1.00 87.81 222 ASN A CA 1
ATOM 1819 C C . ASN A 1 222 ? -25.043 19.495 6.338 1.00 87.81 222 ASN A C 1
ATOM 1821 O O . ASN A 1 222 ? -25.874 20.249 5.845 1.00 87.81 222 ASN A O 1
ATOM 1825 N N . ALA A 1 223 ? -25.090 18.173 6.154 1.00 84.00 223 ALA A N 1
ATOM 1826 C CA . ALA A 1 223 ? -26.154 17.486 5.426 1.00 84.00 223 ALA A CA 1
ATOM 1827 C C . ALA A 1 223 ? -27.312 17.013 6.328 1.00 84.00 223 ALA A C 1
ATOM 1829 O O . ALA A 1 223 ? -28.281 16.468 5.806 1.00 84.00 223 ALA A O 1
ATOM 1830 N N . GLY A 1 224 ? -27.215 17.183 7.654 1.00 73.38 224 GLY A N 1
ATOM 1831 C CA . GLY A 1 224 ? -28.227 16.714 8.608 1.00 73.38 224 GLY A CA 1
ATOM 1832 C C . GLY A 1 224 ? -28.318 15.188 8.734 1.00 73.38 224 GLY A C 1
ATOM 1833 O O . GLY A 1 224 ? -29.352 14.671 9.137 1.00 73.38 224 GLY A O 1
ATOM 1834 N N . THR A 1 225 ? -27.267 14.454 8.356 1.00 63.41 225 THR A N 1
ATOM 1835 C CA . THR A 1 225 ? -27.250 12.978 8.333 1.00 63.41 225 THR A CA 1
ATOM 1836 C C . THR A 1 225 ? -26.473 12.371 9.509 1.00 63.41 225 THR A C 1
ATOM 1838 O O . THR A 1 225 ? -25.819 11.344 9.326 1.00 63.41 225 THR A O 1
ATOM 1841 N N . TYR A 1 226 ? -26.475 13.036 10.668 1.00 52.66 226 TYR A N 1
ATOM 1842 C CA . TYR A 1 226 ? -25.807 12.586 11.897 1.00 52.66 226 TYR A CA 1
ATOM 1843 C C . TYR A 1 226 ? -26.782 12.037 12.924 1.00 52.66 226 TYR A C 1
ATOM 1845 O O . TYR A 1 226 ? -27.858 12.651 13.076 1.00 52.66 226 TYR A O 1
#

Foldseek 3Di:
DLLVVLCVVLVHDPVQEEEDEDDPDLAWDWAWDDDDPNTHIYGYLQQAALSPDDCVVHDVVSHRGHAYPLLVSLRSLLNSLCVVVVVVVVLVVLVVVVVVVLVVQLVVQLPDQVLVVVVPDDRPDRDNVVSVCSCPPPVCVVVVLVSLLVSLVSLQVSSLSSQVSSLVVVSLVSNLVSLVRSCVSVVDDQDDDPVCCSRPPSYHGNVVSNVSSVVVVVVCVVVVND

Organism: Drosophila simulans (NCBI:txid7240)

pLDDT: mean 89.95, std 7.18, range [52.66, 97.62]

Mean predicted aligned error: 5.69 Å

Secondary structure (DSSP, 8-state):
-HHHHHHHHHT--GGGEEEEPPSS-----EEEE--TT--EEEEEGGGBGGGGS-GGGS-GGGTT-SB-HHHHHHHHHHHHHHHHTTHHHHHHHHHHHHHHHHHHHHHHHHT-HHHHHHTTPPTT---HHHHHHHIIIIITHHHHHHHHHHHHHHHHHHHHHHHHHHHHTT-HHHHHHHHHHHHHHHT------HHHHHHH-SS--HHHHHHHHHHHHHHHHHTT--

Solvent-accessible surface area (backbone atoms only — not comparable to full-atom values): 12552 Å² total; per-residue (Å²): 110,55,50,53,51,52,26,59,78,73,72,44,68,63,95,33,59,44,76,44,84,63,91,85,62,82,71,58,48,68,48,65,48,66,58,94,94,54,58,33,37,43,33,32,27,50,34,29,39,38,52,74,50,60,74,87,81,48,59,81,90,47,56,84,35,48,31,53,66,62,24,45,27,14,49,52,38,26,40,48,23,38,60,75,70,39,42,66,57,54,51,49,51,52,51,51,53,51,48,53,52,50,53,52,52,42,60,62,52,57,73,42,67,65,66,39,42,75,75,69,37,58,92,93,53,76,57,66,71,57,38,52,49,47,35,65,70,55,72,37,37,71,57,54,54,52,51,48,41,54,49,29,51,52,44,31,50,48,52,53,53,8,52,51,41,16,40,77,72,72,28,44,68,32,29,50,54,32,54,55,47,55,43,64,73,64,68,62,84,80,80,70,59,68,68,59,43,58,65,72,35,57,56,69,52,67,61,56,51,50,53,50,52,51,51,53,48,56,52,34,57,78,65,71,73,115

Sequence (226 aa):
MEVKRVCDVVGFPMKRVFIIKTRTMQYSNAYFYGSCCLKRIVIFDTLLLNKGKEPNEIHPYEVGRGLTNIQVAGVVCHELGHWKHGHFYKATIIMKIHFFITMGLFGLFFHSPQLYMAVGFKAGVMPIIVGFIIVLKFALTPYLTLANVLMLWNLRRFEYAADKFAHRMGYSIQLRMALVKIYADHMSFPVYDQCYARWHHTHPTILQRLAYQQKLDMKAMNAGTY

Nearest PDB structures (foldseek):
  2ypt-assembly2_A  TM=9.109E-01  e=1.362E-12  Homo sapiens
  4aw6-assembly1_A  TM=8.851E-01  e=7.305E-13  Homo sapiens
  2ypt-assembly4_E  TM=9.005E-01  e=4.271E-12  Homo sapiens
  6bh8-assembly1_A  TM=8.765E-01  e=8.686E-11  Homo sapiens
  5syt-assembly1_A  TM=8.338E-01  e=4.422E-11  Homo sapiens